Protein AF-A0AAW2TFU5-F1 (afdb_monomer_lite)

Secondary structure (DSSP, 8-state):
------PPPP-PPPPPPPP---SS-EEEEE-TTSSHHHIIIIIITTGGGSTTEEEEEEEGGGG-GGG-GGGT----SS-GGGSPPPBHHHHHHHHHHHHHHHHHHHHHTT---HHHHHHHHHHH--THHHHHHHHHHSS--------------HHHHHHHHHHHHHHH--GGGGTTT--TT--HHHHHHHHHHHHHHHHHHHHHHHHHHTTHHHHHHHHHHT---HHHHHHTTHHHHHHHHHHHHH-BTTTBEEEEEEESGGGGGGPBPS-TTS--HHHHHHHHHHHHHHHHHHH--S-EEEEEE--

Radius of gyration: 22.78 Å; chains: 1; bounding box: 80×62×63 Å

pLDDT: mean 83.88, std 17.52, range [32.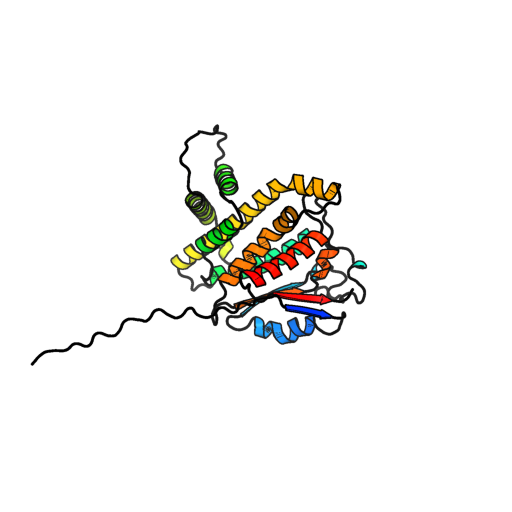22, 98.31]

Structure (mmCIF, N/CA/C/O backbone):
data_AF-A0AAW2TFU5-F1
#
_entry.id   AF-A0AAW2TFU5-F1
#
loop_
_atom_site.group_PDB
_atom_site.id
_atom_site.type_symbol
_atom_site.label_atom_id
_atom_site.label_alt_id
_atom_site.label_comp_id
_atom_site.label_asym_id
_atom_site.label_entity_id
_atom_site.label_seq_id
_atom_site.pdbx_PDB_ins_code
_atom_site.Cartn_x
_atom_site.Cartn_y
_atom_site.Cartn_z
_atom_site.occupancy
_atom_site.B_iso_or_equiv
_atom_site.auth_seq_id
_atom_site.auth_comp_id
_atom_site.auth_asym_id
_atom_site.auth_atom_id
_atom_site.pdbx_PDB_model_num
ATOM 1 N N . MET A 1 1 ? -53.988 -35.811 29.348 1.00 43.03 1 MET A N 1
ATOM 2 C CA . MET A 1 1 ? -53.333 -35.925 28.027 1.00 43.03 1 MET A CA 1
ATOM 3 C C . MET A 1 1 ? -52.515 -34.663 27.826 1.00 43.03 1 MET A C 1
ATOM 5 O O . MET A 1 1 ? -53.087 -33.583 27.824 1.00 43.03 1 MET A O 1
ATOM 9 N N . ALA A 1 2 ? -51.190 -34.795 27.858 1.00 35.22 2 ALA A N 1
ATOM 10 C CA . ALA A 1 2 ? -50.255 -33.683 27.987 1.00 35.22 2 ALA A CA 1
ATOM 11 C C . ALA A 1 2 ? -50.009 -32.969 26.648 1.00 35.22 2 ALA A C 1
ATOM 13 O O . ALA A 1 2 ? -49.816 -33.609 25.617 1.00 35.22 2 ALA A O 1
ATOM 14 N N . HIS A 1 3 ? -50.002 -31.638 26.709 1.00 34.72 3 HIS A N 1
ATOM 15 C CA . HIS A 1 3 ? -49.546 -30.733 25.660 1.00 34.72 3 HIS A CA 1
ATOM 16 C C . HIS A 1 3 ? -48.039 -30.897 25.415 1.00 34.72 3 HIS A C 1
ATOM 18 O O . HIS A 1 3 ? -47.253 -30.818 26.355 1.00 34.72 3 HIS A O 1
ATOM 24 N N . HIS A 1 4 ? -47.632 -31.009 24.148 1.00 35.53 4 HIS A N 1
ATOM 25 C CA . HIS A 1 4 ? -46.258 -30.737 23.729 1.00 35.53 4 HIS A CA 1
ATOM 26 C C . HIS A 1 4 ? -46.241 -29.673 22.631 1.00 35.53 4 HIS A C 1
ATOM 28 O O . HIS A 1 4 ? -46.542 -29.929 21.467 1.00 35.53 4 HIS A O 1
ATOM 34 N N . SER A 1 5 ? -45.878 -28.462 23.046 1.00 34.03 5 SER A N 1
ATOM 35 C CA . SER A 1 5 ? -45.386 -27.376 22.210 1.00 34.03 5 SER A CA 1
ATOM 36 C C . SER A 1 5 ? -43.992 -27.736 21.684 1.00 34.03 5 SER A C 1
ATOM 38 O O . SER A 1 5 ? -43.082 -28.034 22.456 1.00 34.03 5 SER A O 1
ATOM 40 N N . LYS A 1 6 ? -43.815 -27.717 20.360 1.00 38.56 6 LYS A N 1
ATOM 41 C CA . LYS A 1 6 ? -42.493 -27.766 19.725 1.00 38.56 6 LYS A CA 1
ATOM 42 C C . LYS A 1 6 ? -41.934 -26.347 19.647 1.00 38.56 6 LYS A C 1
ATOM 44 O O . LYS A 1 6 ? -42.474 -25.504 18.940 1.00 38.56 6 LYS A O 1
ATOM 49 N N . THR A 1 7 ? -40.859 -26.102 20.380 1.00 33.44 7 THR A N 1
ATOM 50 C CA . THR A 1 7 ? -39.949 -24.966 20.208 1.00 33.44 7 THR A CA 1
ATOM 51 C C . THR A 1 7 ? -39.231 -25.069 18.852 1.00 33.44 7 THR A C 1
ATOM 53 O O . THR A 1 7 ? -38.807 -26.170 18.489 1.00 33.44 7 THR A O 1
ATOM 56 N N . PRO A 1 8 ? -39.049 -23.973 18.091 1.00 36.31 8 PRO A N 1
ATOM 57 C CA . PRO A 1 8 ? -38.158 -23.982 16.939 1.00 36.31 8 PRO A CA 1
ATOM 58 C C . PRO A 1 8 ? -36.703 -23.994 17.418 1.00 36.31 8 PRO A C 1
ATOM 60 O O . PRO A 1 8 ? -36.319 -23.236 18.309 1.00 36.31 8 PRO A O 1
ATOM 63 N N . ALA A 1 9 ? -35.914 -24.890 16.828 1.00 36.06 9 ALA A N 1
ATOM 64 C CA . ALA A 1 9 ? -34.488 -25.030 17.068 1.00 36.06 9 ALA A CA 1
ATOM 65 C C . ALA A 1 9 ? -33.748 -23.727 16.729 1.00 36.06 9 ALA A C 1
ATOM 67 O O . ALA A 1 9 ? -34.018 -23.091 15.710 1.00 36.06 9 ALA A O 1
ATOM 68 N N . GLY A 1 10 ? -32.833 -23.345 17.619 1.00 32.31 10 GLY A N 1
ATOM 69 C CA . GLY A 1 10 ? -32.022 -22.144 17.507 1.00 32.31 10 GLY A CA 1
ATOM 70 C C . GLY A 1 10 ? -31.143 -22.136 16.260 1.00 32.31 10 GLY A C 1
ATOM 71 O O . GLY A 1 10 ? -30.652 -23.172 15.814 1.00 32.31 10 GLY A O 1
ATOM 72 N N . ASN A 1 11 ? -30.944 -20.929 15.734 1.00 35.91 11 ASN A N 1
ATOM 73 C CA . ASN A 1 11 ? -29.980 -20.630 14.688 1.00 35.91 11 ASN A CA 1
ATOM 74 C C . ASN A 1 11 ? -28.596 -21.151 15.085 1.00 35.91 11 ASN A C 1
ATOM 76 O O . ASN A 1 11 ? -27.975 -20.666 16.032 1.00 35.91 11 ASN A O 1
ATOM 80 N N . SER A 1 12 ? -28.120 -22.131 14.328 1.00 32.22 12 SER A N 1
ATOM 81 C CA . SER A 1 12 ? -26.728 -22.552 14.305 1.00 32.22 12 SER A CA 1
ATOM 82 C C . SER A 1 12 ? -25.832 -21.340 14.012 1.00 32.22 12 SER A C 1
ATOM 84 O O . SER A 1 12 ? -26.185 -20.533 13.146 1.00 32.22 12 SER A O 1
ATOM 86 N N . PRO A 1 13 ? -24.668 -21.195 14.666 1.00 38.47 13 PRO A N 1
ATOM 87 C CA . PRO A 1 13 ? -23.695 -20.185 14.271 1.00 38.47 13 PRO A CA 1
ATOM 88 C C . PRO A 1 13 ? -23.288 -20.427 12.811 1.00 38.47 13 PRO A C 1
ATOM 90 O O . PRO A 1 13 ? -22.898 -21.539 12.446 1.00 38.47 13 PRO A O 1
ATOM 93 N N . GLN A 1 14 ? -23.433 -19.398 11.970 1.00 40.59 14 GLN A N 1
ATOM 94 C CA . GLN A 1 14 ? -22.966 -19.415 10.584 1.00 40.59 14 GLN A CA 1
ATOM 95 C C . GLN A 1 14 ? -21.493 -19.844 10.563 1.00 40.59 14 GLN A C 1
ATOM 97 O O . GLN A 1 14 ? -20.661 -19.267 11.264 1.00 40.59 14 GLN A O 1
ATOM 102 N N . GLN A 1 15 ? -21.175 -20.874 9.772 1.00 36.78 15 GLN A N 1
ATOM 103 C CA . GLN A 1 15 ? -19.791 -21.201 9.432 1.00 36.78 15 GLN A CA 1
ATOM 104 C C . GLN A 1 15 ? -19.095 -19.937 8.903 1.00 36.78 15 GLN A C 1
ATOM 106 O O . GLN A 1 15 ? -19.725 -19.186 8.152 1.00 36.78 15 GLN A O 1
ATOM 111 N N . PRO A 1 16 ? -17.820 -19.689 9.255 1.00 45.25 16 PRO A N 1
ATOM 112 C CA . PRO A 1 16 ? -17.088 -18.559 8.702 1.00 45.25 16 PRO A CA 1
ATOM 113 C C . PRO A 1 16 ? -17.068 -18.692 7.177 1.00 45.25 16 PRO A C 1
ATOM 115 O O . PRO A 1 16 ? -16.552 -19.673 6.635 1.00 45.25 16 PRO A O 1
ATOM 118 N N . ARG A 1 17 ? -17.685 -17.726 6.489 1.00 53.53 17 ARG A N 1
ATOM 119 C CA . ARG A 1 17 ? -17.678 -17.641 5.027 1.00 53.53 17 ARG A CA 1
ATOM 120 C C . ARG A 1 17 ? -16.223 -17.573 4.568 1.00 53.53 17 ARG A C 1
ATOM 122 O O . ARG A 1 17 ? -15.427 -16.825 5.136 1.00 53.53 17 ARG A O 1
ATOM 129 N N . ALA A 1 18 ? -15.849 -18.400 3.593 1.00 61.62 18 ALA A N 1
ATOM 130 C CA . ALA A 1 18 ? -14.472 -18.432 3.117 1.00 61.62 18 ALA A CA 1
ATOM 131 C C . ALA A 1 18 ? -14.086 -17.065 2.518 1.00 61.62 18 ALA A C 1
ATOM 133 O O . ALA A 1 18 ? -14.905 -16.397 1.893 1.00 61.62 18 ALA A O 1
ATOM 134 N N . ALA A 1 19 ? -12.848 -16.633 2.751 1.00 63.25 19 ALA A N 1
ATOM 135 C CA . ALA A 1 19 ? -12.305 -15.386 2.220 1.00 63.25 19 ALA A CA 1
ATOM 136 C C . ALA A 1 19 ? -11.393 -15.707 1.023 1.00 63.25 19 ALA A C 1
ATOM 138 O O . ALA A 1 19 ? -10.553 -16.608 1.145 1.00 63.25 19 ALA A O 1
ATOM 139 N N . PRO A 1 20 ? -11.504 -14.997 -0.116 1.00 66.00 20 PRO A N 1
ATOM 140 C CA . PRO A 1 20 ? -10.643 -15.211 -1.275 1.00 66.00 20 PRO A CA 1
ATOM 141 C C . PRO A 1 20 ? -9.252 -14.628 -0.995 1.00 66.00 20 PRO A C 1
ATOM 143 O O . PRO A 1 20 ? -8.928 -13.506 -1.376 1.00 66.00 20 PRO A O 1
ATOM 146 N N . ARG A 1 21 ? -8.434 -15.391 -0.272 1.00 70.56 21 ARG A N 1
ATOM 147 C CA . ARG A 1 21 ? -7.075 -15.020 0.128 1.00 70.56 21 ARG A CA 1
ATOM 148 C C . ARG A 1 21 ? -6.073 -15.964 -0.513 1.00 70.56 21 ARG A C 1
ATOM 150 O O . ARG A 1 21 ? -6.293 -17.176 -0.534 1.00 70.56 21 ARG A O 1
ATOM 157 N N . VAL A 1 22 ? -4.969 -15.417 -1.014 1.00 72.38 22 VAL A N 1
ATOM 158 C CA . VAL A 1 22 ? -3.918 -16.204 -1.668 1.00 72.38 22 VAL A CA 1
ATOM 159 C C . VAL A 1 22 ? -2.672 -16.278 -0.786 1.00 72.38 22 VAL A C 1
ATOM 161 O O . VAL A 1 22 ? -2.339 -15.311 -0.103 1.00 72.38 22 VAL A O 1
ATOM 164 N N . PRO A 1 23 ? -1.964 -17.420 -0.778 1.00 72.50 23 PRO A N 1
ATOM 165 C CA . PRO A 1 23 ? -0.757 -17.575 0.028 1.00 72.50 23 PRO A CA 1
ATOM 166 C C . PRO A 1 23 ? 0.450 -16.826 -0.551 1.00 72.50 23 PRO A C 1
ATOM 168 O O . PRO A 1 23 ? 1.414 -16.590 0.168 1.00 72.50 23 PRO A O 1
ATOM 171 N N . GLN A 1 24 ? 0.447 -16.485 -1.844 1.00 76.94 24 GLN A N 1
ATOM 172 C CA . GLN A 1 24 ? 1.552 -15.784 -2.499 1.00 76.94 24 GLN A CA 1
ATOM 173 C C . GLN A 1 24 ? 1.038 -14.873 -3.622 1.00 76.94 24 GLN A C 1
ATOM 175 O O . GLN A 1 24 ? 0.031 -15.209 -4.255 1.00 76.94 24 GLN A O 1
ATOM 180 N N . PRO A 1 25 ? 1.719 -13.740 -3.885 1.00 88.56 25 PRO A N 1
ATOM 181 C CA . PRO A 1 25 ? 1.423 -12.907 -5.044 1.00 88.56 25 PRO A CA 1
ATOM 182 C C . PRO A 1 25 ? 1.715 -13.658 -6.349 1.00 88.56 25 PRO A C 1
ATOM 184 O O . PRO A 1 25 ? 2.629 -14.480 -6.421 1.00 88.56 25 PRO A O 1
ATOM 187 N N . LEU A 1 26 ? 0.958 -13.343 -7.398 1.00 92.19 26 LEU A N 1
ATOM 188 C CA . LEU A 1 26 ? 1.194 -13.855 -8.745 1.00 92.19 26 LEU A CA 1
ATOM 189 C C . LEU A 1 26 ? 2.129 -12.900 -9.492 1.00 92.19 26 LEU A C 1
ATOM 191 O O . LEU A 1 26 ? 1.852 -11.707 -9.587 1.00 92.19 26 LEU A O 1
ATOM 195 N N . ILE A 1 27 ? 3.213 -13.425 -10.058 1.00 92.25 27 ILE A N 1
ATOM 196 C CA . ILE A 1 27 ? 4.138 -12.649 -10.888 1.00 92.25 27 ILE A CA 1
ATOM 197 C C . ILE A 1 27 ? 3.929 -13.050 -12.346 1.00 92.25 27 ILE A C 1
ATOM 199 O O . ILE A 1 27 ? 4.128 -14.209 -12.709 1.00 92.25 27 ILE A O 1
ATOM 203 N N . LEU A 1 28 ? 3.536 -12.089 -13.181 1.00 92.69 28 LEU A N 1
ATOM 204 C CA . LEU A 1 28 ? 3.417 -12.266 -14.623 1.00 92.69 28 LEU A CA 1
ATOM 205 C C . LEU A 1 28 ? 4.623 -11.616 -15.303 1.00 92.69 28 LEU A C 1
ATOM 207 O O . LEU A 1 28 ? 4.659 -10.402 -15.511 1.00 92.69 28 LEU A O 1
ATOM 211 N N . HIS A 1 29 ? 5.611 -12.444 -15.631 1.00 91.88 29 HIS A N 1
ATOM 212 C CA . HIS A 1 29 ? 6.889 -12.023 -16.194 1.00 91.88 29 HIS A CA 1
ATOM 213 C C . HIS A 1 29 ? 7.085 -12.530 -17.627 1.00 91.88 29 HIS A C 1
ATOM 215 O O . HIS A 1 29 ? 6.566 -13.579 -18.006 1.00 91.88 29 HIS A O 1
ATOM 221 N N . GLY A 1 30 ? 7.829 -11.769 -18.425 1.00 88.88 30 GLY A N 1
ATOM 222 C CA . GLY A 1 30 ? 8.251 -12.139 -19.774 1.00 88.88 30 GLY A CA 1
ATOM 223 C C . GLY A 1 30 ? 8.593 -10.913 -20.622 1.00 88.88 30 GLY A C 1
ATOM 224 O O . GLY A 1 30 ? 8.474 -9.782 -20.132 1.00 88.88 30 GLY A O 1
ATOM 225 N N . PRO A 1 31 ? 8.925 -11.085 -21.910 1.00 87.25 31 PRO A N 1
ATOM 226 C CA . PRO A 1 31 ? 9.367 -9.980 -22.753 1.00 87.25 31 PRO A CA 1
ATOM 227 C C . PRO A 1 31 ? 8.315 -8.877 -22.925 1.00 87.25 31 PRO A C 1
ATOM 229 O O . PRO A 1 31 ? 7.108 -9.071 -22.722 1.00 87.25 31 PRO A O 1
ATOM 232 N N . ARG A 1 32 ? 8.762 -7.682 -23.309 1.00 83.69 32 ARG A N 1
ATOM 233 C CA . ARG A 1 32 ? 7.869 -6.569 -23.671 1.00 83.69 32 ARG A CA 1
ATOM 234 C C . ARG A 1 32 ? 7.062 -6.928 -24.923 1.00 83.69 32 ARG A C 1
ATOM 236 O O . ARG A 1 32 ? 7.535 -7.658 -25.787 1.00 83.69 32 ARG A O 1
ATOM 243 N N . GLY A 1 33 ? 5.822 -6.449 -25.007 1.00 82.50 33 GLY A N 1
ATOM 244 C CA . GLY A 1 33 ? 4.959 -6.669 -26.177 1.00 82.50 33 GLY A CA 1
ATOM 245 C C . GLY A 1 33 ? 4.272 -8.040 -26.271 1.00 82.50 33 GLY A C 1
ATOM 246 O O . GLY A 1 33 ? 3.426 -8.216 -27.137 1.00 82.50 33 GLY A O 1
ATOM 247 N N . VAL A 1 34 ? 4.523 -8.989 -25.359 1.00 89.06 34 VAL A N 1
ATOM 248 C CA . VAL A 1 34 ? 3.878 -10.329 -25.388 1.00 89.06 34 VAL A CA 1
ATOM 249 C C . VAL A 1 34 ? 2.416 -10.344 -24.905 1.00 89.06 34 VAL A C 1
ATOM 251 O O . VAL A 1 34 ? 1.844 -11.401 -24.664 1.00 89.06 34 VAL A O 1
ATOM 254 N N . GLY A 1 35 ? 1.802 -9.171 -24.725 1.00 88.44 35 GLY A N 1
ATOM 255 C CA . GLY A 1 35 ? 0.383 -9.046 -24.381 1.00 88.44 35 GLY A CA 1
ATOM 256 C C . GLY A 1 35 ? 0.029 -9.252 -22.903 1.00 88.44 35 GLY A C 1
ATOM 257 O O . GLY A 1 35 ? -1.145 -9.433 -22.601 1.00 88.44 35 GLY A O 1
ATOM 258 N N . LYS A 1 36 ? 0.991 -9.197 -21.965 1.00 92.38 36 LYS A N 1
ATOM 259 C CA . LYS A 1 36 ? 0.726 -9.332 -20.512 1.00 92.38 36 LYS A CA 1
ATOM 260 C C . LYS A 1 36 ? -0.305 -8.313 -20.012 1.00 92.38 36 LYS A C 1
ATOM 262 O O . LYS A 1 36 ? -1.313 -8.685 -19.422 1.00 92.38 36 LYS A O 1
ATOM 267 N N . THR A 1 37 ? -0.076 -7.030 -20.291 1.00 90.56 37 THR A N 1
ATOM 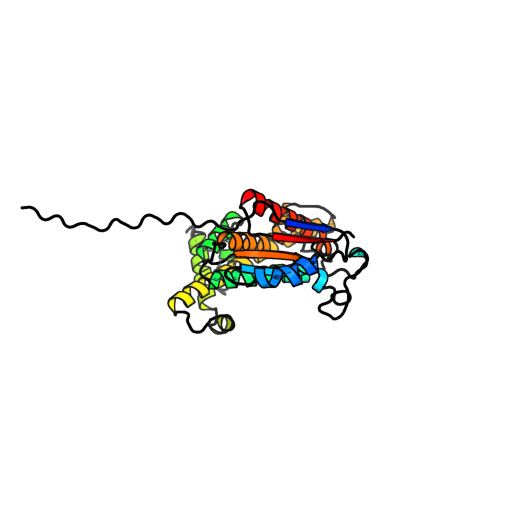268 C CA . THR A 1 37 ? -0.984 -5.940 -19.907 1.00 90.56 37 THR A CA 1
ATOM 269 C C . THR A 1 37 ? -2.316 -6.044 -20.649 1.00 90.56 37 THR A C 1
ATOM 271 O O . THR A 1 37 ? -3.362 -5.890 -20.033 1.00 90.56 37 THR A O 1
ATOM 274 N N . THR A 1 38 ? -2.298 -6.412 -21.936 1.00 90.81 38 THR A N 1
ATOM 275 C CA . THR A 1 38 ? -3.510 -6.658 -22.736 1.00 90.81 38 THR A CA 1
ATOM 276 C C . THR A 1 38 ? -4.368 -7.781 -22.155 1.00 90.81 38 THR A C 1
ATOM 278 O O . THR A 1 38 ? -5.584 -7.651 -22.096 1.00 90.81 38 THR A O 1
ATOM 281 N N . LEU A 1 39 ? -3.761 -8.876 -21.687 1.00 92.81 39 LEU A N 1
ATOM 282 C CA . LEU A 1 39 ? -4.483 -9.954 -21.014 1.00 92.81 39 LEU A CA 1
ATOM 283 C C . LEU A 1 39 ? -5.220 -9.426 -19.780 1.00 92.81 39 LEU A C 1
ATOM 285 O O . LEU A 1 39 ? -6.391 -9.743 -19.588 1.00 92.81 39 LEU A O 1
ATOM 289 N N . ILE A 1 40 ? -4.560 -8.611 -18.957 1.00 93.06 40 ILE A N 1
ATOM 290 C CA . ILE A 1 40 ? -5.209 -8.063 -17.768 1.00 93.06 40 ILE A CA 1
ATOM 291 C C . ILE A 1 40 ? -6.303 -7.067 -18.156 1.00 93.06 40 ILE A C 1
ATOM 293 O O . ILE A 1 40 ? -7.453 -7.283 -17.785 1.00 93.06 40 ILE A O 1
ATOM 297 N N . LEU A 1 41 ? -5.974 -6.023 -18.918 1.00 91.56 41 LEU A N 1
ATOM 298 C CA . LEU A 1 41 ? -6.884 -4.913 -19.207 1.00 91.56 41 LEU A CA 1
ATOM 299 C C . LEU A 1 41 ? -8.054 -5.313 -20.115 1.00 91.56 41 LEU A C 1
ATOM 301 O O . LEU A 1 41 ? -9.199 -5.033 -19.785 1.00 91.56 41 LEU A O 1
ATOM 305 N N . GLU A 1 42 ? -7.792 -6.025 -21.210 1.00 91.62 42 GLU A N 1
ATOM 306 C CA . GLU A 1 42 ? -8.808 -6.288 -22.243 1.00 91.62 42 GLU A CA 1
ATOM 307 C C . GLU A 1 42 ? -9.564 -7.605 -22.034 1.00 91.62 42 GLU A C 1
ATOM 309 O O . GLU A 1 42 ? -10.615 -7.822 -22.633 1.00 91.62 42 GLU A O 1
ATOM 314 N N . ARG A 1 43 ? -9.030 -8.543 -21.235 1.00 92.81 43 ARG A N 1
ATOM 315 C CA . ARG A 1 43 ? -9.662 -9.869 -21.051 1.00 92.81 43 ARG A CA 1
ATOM 316 C C . ARG A 1 43 ? -10.173 -10.128 -19.644 1.00 92.81 43 ARG A C 1
ATOM 318 O O . ARG A 1 43 ? -11.134 -10.884 -19.495 1.00 92.81 43 ARG A O 1
ATOM 325 N N . LEU A 1 44 ? -9.528 -9.568 -18.622 1.00 93.00 44 LEU A N 1
ATOM 326 C CA . LEU A 1 44 ? -9.821 -9.900 -17.226 1.00 93.00 44 LEU A CA 1
ATOM 327 C C . LEU A 1 44 ? -10.439 -8.732 -16.458 1.00 93.00 44 LEU A C 1
ATOM 329 O O . LEU A 1 44 ? -11.303 -8.967 -15.616 1.00 93.00 44 LEU A O 1
ATOM 333 N N . PHE A 1 45 ? -10.045 -7.495 -16.760 1.00 92.38 45 PHE A N 1
ATOM 334 C CA . PHE A 1 45 ? -10.356 -6.325 -15.943 1.00 92.38 45 PHE A CA 1
ATOM 335 C C . PHE A 1 45 ? -11.856 -6.069 -15.783 1.00 92.38 45 PHE A C 1
ATOM 337 O O . PHE A 1 45 ? -12.308 -5.853 -14.662 1.00 92.38 45 PHE A O 1
ATOM 344 N N . GLU A 1 46 ? -12.642 -6.158 -16.859 1.00 92.19 46 GLU A N 1
ATOM 345 C CA . GLU A 1 46 ? -14.101 -5.982 -16.799 1.00 92.19 46 GLU A CA 1
ATOM 346 C C . GLU A 1 46 ? -14.746 -6.996 -15.840 1.00 92.19 46 GLU A C 1
ATOM 348 O O . GLU A 1 46 ? -15.443 -6.634 -14.890 1.00 92.19 46 GLU A O 1
ATOM 353 N N . ARG A 1 47 ? -14.427 -8.285 -16.012 1.00 90.25 47 ARG A N 1
ATOM 354 C CA . ARG A 1 47 ? -14.936 -9.363 -15.148 1.00 90.25 47 ARG A CA 1
ATOM 355 C C . ARG A 1 47 ? -14.465 -9.208 -13.707 1.00 90.25 47 ARG A C 1
ATOM 357 O O . ARG A 1 47 ? -15.224 -9.449 -12.776 1.00 90.25 47 ARG A O 1
ATOM 364 N N . TRP A 1 48 ? -13.225 -8.774 -13.511 1.00 92.19 48 TRP A N 1
ATOM 365 C CA . TRP A 1 48 ? -12.646 -8.528 -12.194 1.00 92.19 48 TRP A CA 1
ATOM 366 C C . TRP A 1 48 ? -13.154 -7.254 -11.507 1.00 92.19 48 TRP A C 1
ATOM 368 O O . TRP A 1 48 ? -12.774 -7.012 -10.356 1.00 92.19 48 TRP A O 1
ATOM 378 N N . ASN A 1 49 ? -14.007 -6.477 -12.171 1.00 90.81 49 ASN A N 1
ATOM 379 C CA . ASN A 1 49 ? -14.737 -5.341 -11.610 1.00 90.81 49 ASN A CA 1
ATOM 380 C C . ASN A 1 49 ? -16.264 -5.523 -11.693 1.00 90.81 49 ASN A C 1
ATOM 382 O O . ASN A 1 49 ? -17.011 -4.567 -11.497 1.00 90.81 49 ASN A O 1
ATOM 386 N N . THR A 1 50 ? -16.732 -6.743 -11.972 1.00 89.06 50 THR A N 1
ATOM 387 C CA . THR A 1 50 ? -18.157 -7.091 -11.996 1.00 89.06 50 THR A CA 1
ATOM 388 C C . THR A 1 50 ? -18.541 -7.850 -10.723 1.00 89.06 50 THR A C 1
ATOM 390 O O . THR A 1 50 ? -17.788 -8.697 -10.242 1.00 89.06 50 THR A O 1
ATOM 393 N N . GLY A 1 51 ? -19.733 -7.590 -10.180 1.00 84.94 51 GLY A N 1
ATOM 394 C CA . GLY A 1 51 ? -20.228 -8.266 -8.976 1.00 84.94 51 GLY A CA 1
ATOM 395 C C . GLY A 1 51 ? -19.455 -7.864 -7.707 1.00 84.94 51 GLY A C 1
ATOM 396 O O . GLY A 1 51 ? -19.103 -6.693 -7.569 1.00 84.94 51 GLY A O 1
ATOM 397 N N . PRO A 1 52 ? -19.165 -8.793 -6.775 1.00 88.12 52 PRO A N 1
ATOM 398 C CA . PRO A 1 52 ? -18.479 -8.484 -5.511 1.00 88.12 52 PRO A CA 1
ATOM 399 C C . PRO A 1 52 ? -16.993 -8.143 -5.706 1.00 88.12 52 PRO A C 1
ATOM 401 O O . PRO A 1 52 ? -16.272 -7.858 -4.751 1.00 88.12 52 PRO A O 1
ATOM 404 N N . HIS A 1 53 ? -16.492 -8.230 -6.937 1.00 90.31 53 HIS A N 1
ATOM 405 C CA . HIS A 1 53 ? -15.095 -8.037 -7.261 1.00 90.31 53 HIS A CA 1
ATOM 406 C C . HIS A 1 53 ? -14.747 -6.557 -7.423 1.00 90.31 53 HIS A C 1
ATOM 408 O O . HIS A 1 53 ? -15.418 -5.809 -8.129 1.00 90.31 53 HIS A O 1
ATOM 414 N N . ILE A 1 54 ? -13.621 -6.163 -6.834 1.00 92.38 54 ILE A N 1
ATOM 415 C CA . ILE A 1 54 ? -12.986 -4.866 -7.073 1.00 92.38 54 ILE A CA 1
ATOM 416 C C . ILE A 1 54 ? -11.522 -5.089 -7.438 1.00 92.38 54 ILE A C 1
ATOM 418 O O . ILE A 1 54 ? -10.867 -5.976 -6.877 1.00 92.38 54 ILE A O 1
ATOM 422 N N . THR A 1 55 ? -11.012 -4.317 -8.393 1.00 95.25 55 THR A N 1
ATOM 423 C CA . THR A 1 55 ? -9.607 -4.363 -8.804 1.00 95.25 55 THR A CA 1
ATOM 424 C C . THR A 1 55 ? -8.981 -2.989 -8.698 1.00 95.25 55 THR A C 1
ATOM 426 O O . THR A 1 55 ? -9.390 -2.066 -9.395 1.00 95.25 55 THR A O 1
ATOM 429 N N . GLY A 1 56 ? -7.958 -2.870 -7.857 1.00 96.69 56 GLY A N 1
ATOM 430 C CA . GLY A 1 56 ? -7.009 -1.770 -7.955 1.00 96.69 56 GLY A CA 1
ATOM 431 C C . GLY A 1 56 ? -6.047 -2.048 -9.098 1.00 96.69 56 GLY A C 1
ATOM 432 O O . GLY A 1 56 ? -5.494 -3.145 -9.174 1.00 96.69 56 GLY A O 1
ATOM 433 N N . TYR A 1 57 ? -5.858 -1.079 -9.984 1.00 96.69 57 TYR A N 1
ATOM 434 C CA . TYR A 1 57 ? -4.880 -1.158 -11.062 1.00 96.69 57 TYR A CA 1
ATOM 435 C C . TYR A 1 57 ? -3.963 0.054 -10.979 1.00 96.69 57 TYR A C 1
ATOM 437 O O . TYR A 1 57 ? -4.425 1.191 -11.046 1.00 96.69 57 TYR A O 1
ATOM 445 N N . VAL A 1 58 ? -2.670 -0.207 -10.822 1.00 97.31 58 VAL A N 1
ATOM 446 C CA . VAL A 1 58 ? -1.617 0.806 -10.790 1.00 97.31 58 VAL A CA 1
ATOM 447 C C . VAL A 1 58 ? -0.658 0.503 -11.924 1.00 97.31 58 VAL A C 1
ATOM 449 O O . VAL A 1 58 ? -0.166 -0.618 -12.016 1.00 97.31 58 VAL A O 1
ATOM 452 N N . ASP A 1 59 ? -0.372 1.490 -12.765 1.00 95.50 59 ASP A N 1
ATOM 453 C CA . ASP A 1 59 ? 0.667 1.394 -13.785 1.00 95.50 59 ASP A CA 1
ATOM 454 C C . ASP A 1 59 ? 1.749 2.433 -13.511 1.00 95.50 59 ASP A C 1
ATOM 456 O O . ASP A 1 59 ? 1.557 3.621 -13.759 1.00 95.50 59 ASP A O 1
ATOM 460 N N . PHE A 1 60 ? 2.899 1.992 -12.999 1.00 94.88 60 PHE A N 1
ATOM 461 C CA . PHE A 1 60 ? 3.987 2.916 -12.674 1.00 94.88 60 PHE A CA 1
ATOM 462 C C . PHE A 1 60 ? 4.636 3.546 -13.905 1.00 94.88 60 PHE A C 1
ATOM 464 O O . PHE A 1 60 ? 5.292 4.577 -13.787 1.00 94.88 60 PHE A O 1
ATOM 471 N N . ALA A 1 61 ? 4.437 2.985 -15.098 1.00 92.38 61 ALA A N 1
ATOM 472 C CA . ALA A 1 61 ? 4.886 3.641 -16.317 1.00 92.38 61 ALA A CA 1
ATOM 473 C C . ALA A 1 61 ? 3.992 4.833 -16.699 1.00 92.38 61 ALA A C 1
ATOM 475 O O . ALA A 1 61 ? 4.418 5.660 -17.500 1.00 92.38 61 ALA A O 1
ATOM 476 N N . GLU A 1 62 ? 2.786 4.970 -16.125 1.00 92.19 62 GLU A N 1
ATOM 477 C CA . GLU A 1 62 ? 1.870 6.083 -16.424 1.00 92.19 62 GLU A CA 1
ATOM 478 C C . GLU A 1 62 ? 2.491 7.452 -16.119 1.00 92.19 62 GLU A C 1
ATOM 480 O O . GLU A 1 62 ? 2.185 8.432 -16.799 1.00 92.19 62 GLU A O 1
ATOM 485 N N . SER A 1 63 ? 3.398 7.525 -15.138 1.00 89.31 63 SER A N 1
ATOM 486 C CA . SER A 1 63 ? 4.102 8.767 -14.795 1.00 89.31 63 SER A CA 1
ATOM 487 C C . SER A 1 63 ? 5.156 9.195 -15.822 1.00 89.31 63 SER A C 1
ATOM 489 O O . SER A 1 63 ? 5.718 10.277 -15.692 1.00 89.31 63 SER A O 1
ATOM 491 N N . ILE A 1 64 ? 5.485 8.340 -16.794 1.00 90.75 64 ILE A N 1
ATOM 492 C CA . ILE A 1 64 ? 6.454 8.636 -17.851 1.00 90.75 64 ILE A CA 1
ATOM 493 C C . ILE A 1 64 ? 5.663 9.027 -19.105 1.00 90.75 64 ILE A C 1
ATOM 495 O O . ILE A 1 64 ? 5.407 8.195 -19.976 1.00 90.75 64 ILE A O 1
ATOM 499 N N . GLU A 1 65 ? 5.236 10.290 -19.170 1.00 88.81 65 GLU A N 1
ATOM 500 C CA . GLU A 1 65 ? 4.229 10.755 -20.138 1.00 88.81 65 GLU A CA 1
ATOM 501 C C . GLU A 1 65 ? 4.588 10.447 -21.600 1.00 88.81 65 GLU A C 1
ATOM 503 O O . GLU A 1 65 ? 3.756 9.941 -22.355 1.00 88.81 65 GLU A O 1
ATOM 508 N N . ASP A 1 66 ? 5.859 10.630 -21.957 1.00 88.06 66 ASP A N 1
ATOM 509 C CA . ASP A 1 66 ? 6.391 10.400 -23.305 1.00 88.06 66 ASP A CA 1
ATOM 510 C C . ASP A 1 66 ? 6.358 8.927 -23.760 1.00 88.06 66 ASP A C 1
ATOM 512 O O . ASP A 1 66 ? 6.601 8.635 -24.929 1.00 88.06 66 ASP A O 1
ATOM 516 N N . TYR A 1 67 ? 6.069 7.985 -22.857 1.00 86.25 67 TYR A N 1
ATOM 517 C CA . TYR A 1 67 ? 6.196 6.546 -23.102 1.00 86.25 67 TYR A CA 1
ATOM 518 C C . TYR A 1 67 ? 4.981 5.735 -22.637 1.00 86.25 67 TYR A C 1
ATOM 520 O O . TYR A 1 67 ? 5.100 4.537 -22.369 1.00 86.25 67 TYR A O 1
ATOM 528 N N . HIS A 1 68 ? 3.803 6.355 -22.527 1.00 89.81 68 HIS A N 1
ATOM 529 C CA . HIS A 1 68 ? 2.605 5.665 -22.051 1.00 89.81 68 HIS A CA 1
ATOM 530 C C . HIS A 1 68 ? 1.397 5.798 -23.005 1.00 89.81 68 HIS A C 1
ATOM 532 O O . HIS A 1 68 ? 1.040 6.913 -23.394 1.00 89.81 68 HIS A O 1
ATOM 538 N N . PRO A 1 69 ? 0.679 4.696 -23.316 1.00 88.12 69 PRO A N 1
ATOM 539 C CA . PRO A 1 69 ? -0.518 4.710 -24.171 1.00 88.12 69 PRO A CA 1
ATOM 540 C C . PRO A 1 69 ? -1.632 5.657 -23.746 1.00 88.12 69 PRO A C 1
ATOM 542 O O . PRO A 1 69 ? -2.310 6.228 -24.596 1.00 88.12 69 PRO A O 1
ATOM 545 N N . LYS A 1 70 ? -1.797 5.882 -22.440 1.00 88.69 70 LYS A N 1
ATOM 546 C CA . LYS A 1 70 ? -2.788 6.837 -21.910 1.00 88.69 70 LYS A CA 1
ATOM 547 C C . LYS A 1 70 ? -2.574 8.269 -22.415 1.00 88.69 70 LYS A C 1
ATOM 549 O O . LYS A 1 70 ? -3.541 9.013 -22.522 1.00 88.69 70 LYS A O 1
ATOM 554 N N . HIS A 1 71 ? -1.337 8.626 -22.757 1.00 90.00 71 HIS A N 1
ATOM 555 C CA . HIS A 1 71 ? -0.960 9.953 -23.254 1.00 90.00 71 HIS A CA 1
ATOM 556 C C . HIS A 1 71 ? -0.766 9.972 -24.778 1.00 90.00 71 HIS A C 1
ATOM 558 O O . HIS A 1 71 ? -0.155 10.884 -25.325 1.00 90.00 71 HIS A O 1
ATOM 564 N N . GLY A 1 72 ? -1.271 8.950 -25.481 1.00 87.88 72 GLY A N 1
ATOM 565 C CA . GLY A 1 72 ? -1.152 8.821 -26.936 1.00 87.88 72 GLY A CA 1
ATOM 566 C C . GLY A 1 72 ? 0.204 8.299 -27.421 1.00 87.88 72 GLY A C 1
ATOM 567 O O . GLY A 1 72 ? 0.455 8.312 -28.624 1.00 87.88 72 GLY A O 1
ATOM 568 N N . GLN A 1 73 ? 1.065 7.836 -26.510 1.00 87.94 73 GLN A N 1
ATOM 569 C CA . GLN A 1 73 ? 2.397 7.313 -26.824 1.00 87.94 73 GLN A CA 1
ATOM 570 C C . GLN A 1 73 ? 2.432 5.780 -26.801 1.00 87.94 73 GLN A C 1
ATOM 572 O O . GLN A 1 73 ? 1.424 5.114 -26.604 1.00 87.94 73 GLN A O 1
ATOM 577 N N . SER A 1 74 ? 3.594 5.177 -27.034 1.00 84.06 74 SER A N 1
ATOM 578 C CA . SER A 1 74 ? 3.786 3.728 -26.888 1.00 84.06 74 SER A CA 1
ATOM 579 C C . SER A 1 74 ? 4.762 3.435 -25.762 1.00 84.06 74 SER A C 1
ATOM 581 O O . SER A 1 74 ? 5.687 4.209 -25.523 1.00 84.06 74 SER A O 1
ATOM 583 N N . TYR A 1 75 ? 4.586 2.286 -25.106 1.00 84.25 75 TYR A N 1
ATOM 584 C CA . TYR A 1 75 ? 5.583 1.795 -24.162 1.00 84.25 75 TYR A CA 1
ATOM 585 C C . TYR A 1 75 ? 6.947 1.629 -24.846 1.00 84.25 75 TYR A C 1
ATOM 587 O O . TYR A 1 75 ? 7.007 1.246 -26.021 1.00 84.25 75 TYR A O 1
ATOM 595 N N . PRO A 1 76 ? 8.052 1.874 -24.125 1.00 79.44 76 PRO A N 1
ATOM 596 C CA . PRO A 1 76 ? 9.378 1.741 -24.691 1.00 79.44 76 PRO A CA 1
ATOM 597 C C . PRO A 1 76 ? 9.661 0.260 -24.950 1.00 79.44 76 PRO A C 1
ATOM 599 O O . PRO A 1 76 ? 9.465 -0.595 -24.082 1.00 79.44 76 PRO A O 1
ATOM 602 N N . TRP A 1 77 ? 10.143 -0.049 -26.153 1.00 75.69 77 TRP A N 1
ATOM 603 C CA . TRP A 1 77 ? 10.569 -1.404 -26.519 1.00 75.69 77 TRP A CA 1
ATOM 604 C C . TRP A 1 77 ? 11.896 -1.798 -25.846 1.00 75.69 77 TRP A C 1
ATOM 606 O O . TRP A 1 77 ? 12.164 -2.984 -25.671 1.00 75.69 77 TRP A O 1
ATOM 616 N N . THR A 1 78 ? 12.707 -0.809 -25.457 1.00 75.12 78 THR A N 1
ATOM 617 C CA . THR A 1 78 ? 13.984 -0.935 -24.728 1.00 75.12 78 THR A CA 1
ATOM 618 C C . THR A 1 78 ? 13.789 -0.828 -23.214 1.00 75.12 78 THR A C 1
ATOM 620 O O . THR A 1 78 ? 12.712 -0.460 -22.771 1.00 75.12 78 THR A O 1
ATOM 623 N N . SER A 1 79 ? 14.818 -1.120 -22.408 1.00 79.56 79 SER A N 1
ATOM 624 C CA . SER A 1 79 ? 14.766 -1.071 -20.930 1.00 79.56 79 SER A CA 1
ATOM 625 C C . SER A 1 79 ? 14.207 0.250 -20.366 1.00 79.56 79 SER A C 1
ATOM 627 O O . SER A 1 79 ? 14.429 1.327 -20.919 1.00 79.56 79 SER A O 1
ATOM 629 N N . TRP A 1 80 ? 13.562 0.196 -19.195 1.00 84.31 80 TRP A N 1
ATOM 630 C CA . TRP A 1 80 ? 13.108 1.396 -18.473 1.00 84.31 80 TRP A CA 1
ATOM 631 C C . TRP A 1 80 ? 14.260 2.307 -18.042 1.00 84.31 80 TRP A C 1
ATOM 633 O O . TRP A 1 80 ? 14.041 3.472 -17.735 1.00 84.31 80 TRP A O 1
ATOM 643 N N . THR A 1 81 ? 15.489 1.789 -18.039 1.00 80.88 81 THR A N 1
ATOM 644 C CA . THR A 1 81 ? 16.710 2.557 -17.756 1.00 80.88 81 THR A CA 1
ATOM 645 C C . THR A 1 81 ? 17.018 3.619 -18.814 1.00 80.88 81 THR A C 1
ATOM 647 O O . THR A 1 81 ? 17.738 4.568 -18.519 1.00 80.88 81 THR A O 1
ATOM 650 N N . THR A 1 82 ? 16.477 3.490 -20.034 1.00 83.19 82 THR A N 1
ATOM 651 C CA . THR A 1 82 ? 16.645 4.495 -21.101 1.00 83.19 82 THR A CA 1
ATOM 652 C C . THR A 1 82 ? 15.596 5.606 -21.060 1.00 83.19 82 THR A C 1
ATOM 654 O O . THR A 1 82 ? 15.710 6.581 -21.798 1.00 83.19 82 THR A O 1
ATOM 657 N N . CYS A 1 83 ? 14.572 5.463 -20.220 1.00 84.88 83 CYS A N 1
ATOM 658 C CA . CYS A 1 83 ? 13.519 6.458 -20.063 1.00 84.88 83 CYS A CA 1
ATOM 659 C C . CYS A 1 83 ? 13.914 7.501 -19.010 1.00 84.88 83 CYS A C 1
ATOM 661 O O . CYS A 1 83 ? 14.669 7.181 -18.088 1.00 84.88 83 CYS A O 1
ATOM 663 N N . PRO A 1 84 ? 13.379 8.732 -19.096 1.00 88.12 84 PRO A N 1
ATOM 664 C CA . PRO A 1 84 ? 13.494 9.694 -18.010 1.00 88.12 84 PRO A CA 1
ATOM 665 C C . PRO A 1 84 ? 13.005 9.062 -16.698 1.00 88.12 84 PRO A C 1
ATOM 667 O O . PRO A 1 84 ? 11.897 8.516 -16.669 1.00 88.12 84 PRO A O 1
ATOM 670 N N . PRO A 1 85 ? 13.813 9.089 -15.624 1.00 90.19 85 PRO A N 1
ATOM 671 C CA . PRO A 1 85 ? 13.438 8.432 -14.387 1.00 90.19 85 PRO A CA 1
ATOM 672 C C . PRO A 1 85 ? 12.255 9.170 -13.745 1.00 90.19 85 PRO A C 1
ATOM 674 O O . PRO A 1 85 ? 12.332 10.385 -13.536 1.00 90.19 85 PRO A O 1
ATOM 677 N N . PRO A 1 86 ? 11.160 8.471 -13.405 1.00 93.56 86 PRO A N 1
ATOM 678 C CA . PRO A 1 86 ? 10.032 9.094 -12.731 1.00 93.56 86 PRO A CA 1
ATOM 679 C C . PRO A 1 86 ? 10.380 9.444 -11.283 1.00 93.56 86 PRO A C 1
ATOM 681 O O . PRO A 1 86 ? 11.283 8.868 -10.668 1.00 93.56 86 PRO A O 1
ATOM 684 N N . LYS A 1 87 ? 9.620 10.373 -10.702 1.00 95.31 87 LYS A N 1
ATOM 685 C CA . LYS A 1 87 ? 9.769 10.740 -9.291 1.00 95.31 87 LYS A CA 1
ATOM 686 C C . LYS A 1 87 ? 9.188 9.651 -8.396 1.00 95.31 87 LYS A C 1
ATOM 688 O O . LYS A 1 87 ? 8.033 9.259 -8.562 1.00 95.31 87 LYS A O 1
ATOM 693 N N . LEU A 1 88 ? 9.947 9.224 -7.386 1.00 95.62 88 LEU A N 1
ATOM 694 C CA . LEU A 1 88 ? 9.493 8.217 -6.424 1.00 95.62 88 LEU A CA 1
ATOM 695 C C . LEU A 1 88 ? 8.214 8.652 -5.699 1.00 95.62 88 LEU A C 1
ATOM 697 O O . LEU A 1 88 ? 7.324 7.834 -5.500 1.00 95.62 88 LEU A O 1
ATOM 701 N N . VAL A 1 89 ? 8.097 9.935 -5.343 1.00 94.81 89 VAL A N 1
ATOM 702 C CA . VAL A 1 89 ? 6.899 10.485 -4.683 1.00 94.81 89 VAL A CA 1
ATOM 703 C C . VAL A 1 89 ? 5.651 10.270 -5.542 1.00 94.81 89 VAL A C 1
ATOM 705 O O . VAL A 1 89 ? 4.649 9.785 -5.036 1.00 94.81 89 VAL A O 1
ATOM 708 N N . THR A 1 90 ? 5.736 10.517 -6.852 1.00 95.56 90 THR A N 1
ATOM 709 C CA . THR A 1 90 ? 4.617 10.306 -7.781 1.00 95.56 90 THR A CA 1
ATOM 710 C C . THR A 1 90 ? 4.192 8.840 -7.835 1.00 95.56 90 THR A C 1
ATOM 712 O O . THR A 1 90 ? 3.001 8.547 -7.764 1.00 95.56 90 THR A O 1
ATOM 715 N N . LEU A 1 91 ? 5.148 7.910 -7.913 1.00 96.56 91 LEU A N 1
ATOM 716 C CA . LEU A 1 91 ? 4.845 6.475 -7.933 1.00 96.56 91 LEU A CA 1
ATOM 717 C C . LEU A 1 91 ? 4.248 5.998 -6.602 1.00 96.56 91 LEU A C 1
ATOM 719 O O . LEU A 1 91 ? 3.292 5.224 -6.589 1.00 96.56 91 LEU A O 1
ATOM 723 N N . LYS A 1 92 ? 4.776 6.487 -5.473 1.00 96.06 92 LYS A N 1
ATOM 724 C CA . LYS A 1 92 ? 4.206 6.223 -4.146 1.00 96.06 92 LYS A CA 1
ATOM 725 C C . LYS A 1 92 ? 2.762 6.701 -4.071 1.00 96.06 92 LYS A C 1
ATOM 727 O O . LYS A 1 92 ? 1.891 5.915 -3.711 1.00 96.06 92 LYS A O 1
ATOM 732 N N . ASP A 1 93 ? 2.508 7.944 -4.468 1.00 96.31 93 ASP A N 1
ATOM 733 C CA . ASP A 1 93 ? 1.173 8.535 -4.440 1.00 96.31 93 ASP A CA 1
ATOM 734 C C . ASP A 1 93 ? 0.196 7.751 -5.327 1.00 96.31 93 ASP A C 1
ATOM 736 O O . ASP A 1 93 ? -0.930 7.499 -4.910 1.00 96.31 93 ASP A O 1
ATOM 740 N N . GLN A 1 94 ? 0.611 7.291 -6.514 1.00 97.31 94 GLN A N 1
ATOM 741 C CA . GLN A 1 94 ? -0.222 6.435 -7.373 1.00 97.31 94 GLN A CA 1
ATOM 742 C C . GLN A 1 94 ? -0.667 5.149 -6.657 1.00 97.31 94 GLN A C 1
ATOM 744 O O . GLN A 1 94 ? -1.854 4.809 -6.672 1.00 97.31 94 GLN A O 1
ATOM 749 N N . LEU A 1 95 ? 0.265 4.447 -6.005 1.00 98.31 95 LEU A N 1
ATOM 750 C CA . LEU A 1 95 ? -0.041 3.223 -5.263 1.00 98.31 95 LEU A CA 1
ATOM 751 C C . LEU A 1 95 ? -0.915 3.501 -4.035 1.00 98.31 95 LEU A C 1
ATOM 753 O O . LEU A 1 95 ? -1.918 2.817 -3.823 1.00 98.31 95 LEU A O 1
ATOM 757 N N . GLU A 1 96 ? -0.536 4.493 -3.229 1.00 98.00 96 GLU A N 1
ATOM 758 C CA . GLU A 1 96 ? -1.242 4.863 -2.002 1.00 98.00 96 GLU A CA 1
ATOM 759 C C . GLU A 1 96 ? -2.670 5.321 -2.305 1.00 98.00 96 GLU A C 1
ATOM 761 O O . GLU A 1 96 ? -3.604 4.819 -1.687 1.00 98.00 96 GLU A O 1
ATOM 766 N N . ASN A 1 97 ? -2.868 6.176 -3.313 1.00 97.88 97 ASN A N 1
ATOM 767 C CA . ASN A 1 97 ? -4.195 6.646 -3.715 1.00 97.88 97 ASN A CA 1
ATOM 768 C C . ASN A 1 97 ? -5.081 5.501 -4.225 1.00 97.88 97 ASN A C 1
ATOM 770 O O . ASN A 1 97 ? -6.267 5.450 -3.898 1.00 97.88 97 ASN A O 1
ATOM 774 N N . CYS A 1 98 ? -4.522 4.557 -4.993 1.00 98.12 98 CYS A N 1
ATOM 775 C CA . CYS A 1 98 ? -5.263 3.380 -5.446 1.00 98.12 98 CYS A CA 1
ATOM 776 C C . CYS A 1 98 ? -5.728 2.522 -4.259 1.00 98.12 98 CYS A C 1
ATOM 778 O O . CYS A 1 98 ? -6.903 2.162 -4.165 1.00 98.12 98 CYS A O 1
ATOM 780 N N . LEU A 1 99 ? -4.818 2.202 -3.336 1.00 98.31 99 LEU A N 1
ATOM 781 C CA . LEU A 1 99 ? -5.128 1.399 -2.153 1.00 98.31 99 LEU A CA 1
ATOM 782 C C . LEU A 1 99 ? -6.094 2.119 -1.203 1.00 98.31 99 LEU A C 1
ATOM 784 O O . LEU A 1 99 ? -6.993 1.487 -0.642 1.00 98.31 99 LEU A O 1
ATOM 788 N N . GLU A 1 100 ? -5.946 3.433 -1.042 1.00 97.75 100 GLU A N 1
ATOM 789 C CA . GLU A 1 100 ? -6.863 4.269 -0.271 1.00 97.75 100 GLU A CA 1
ATOM 790 C C . GLU A 1 100 ? -8.255 4.244 -0.873 1.00 97.75 100 GLU A C 1
ATOM 792 O O . GLU A 1 100 ? -9.198 3.946 -0.153 1.00 97.75 100 GLU A O 1
ATOM 797 N N . SER A 1 101 ? -8.393 4.462 -2.181 1.00 96.00 101 SER A N 1
ATOM 798 C CA . SER A 1 101 ? -9.689 4.416 -2.863 1.00 96.00 101 SER A CA 1
ATOM 799 C C . SER A 1 101 ? -10.394 3.068 -2.663 1.00 96.00 101 SER A C 1
ATOM 801 O O . SER A 1 101 ? -11.573 3.019 -2.304 1.00 96.00 101 SER A O 1
ATOM 803 N N . MET A 1 102 ? -9.661 1.956 -2.794 1.00 95.88 102 MET A N 1
ATOM 804 C CA . MET A 1 102 ? -10.206 0.625 -2.508 1.00 95.88 102 MET A CA 1
ATOM 805 C C . MET A 1 102 ? -10.644 0.480 -1.045 1.00 95.88 102 MET A C 1
ATOM 807 O O . MET A 1 102 ? -11.698 -0.092 -0.770 1.00 95.88 102 MET A O 1
ATOM 811 N N . THR A 1 103 ? -9.845 0.992 -0.107 1.00 96.38 103 THR A N 1
ATOM 812 C CA . THR A 1 103 ? -10.116 0.908 1.338 1.00 96.38 103 THR A CA 1
ATOM 813 C C . THR A 1 103 ? -11.306 1.777 1.730 1.00 96.38 103 THR A C 1
ATOM 815 O O . THR A 1 103 ? -12.142 1.357 2.522 1.00 96.38 103 THR A O 1
ATOM 818 N N . GLN A 1 104 ? -11.440 2.960 1.135 1.00 93.94 104 GLN A N 1
ATOM 819 C CA . GLN A 1 104 ? -12.598 3.835 1.303 1.00 93.94 104 GLN A CA 1
ATOM 820 C C . GLN A 1 104 ? -13.872 3.137 0.816 1.00 93.94 104 GLN A C 1
ATOM 822 O O . GLN A 1 104 ? -14.865 3.109 1.539 1.00 93.94 104 GLN A O 1
ATOM 827 N N . ARG A 1 105 ? -13.829 2.470 -0.346 1.00 91.19 105 ARG A N 1
ATOM 828 C CA . ARG A 1 105 ? -14.958 1.659 -0.825 1.00 91.19 105 ARG A CA 1
ATOM 829 C C . ARG A 1 105 ? -15.281 0.498 0.119 1.00 91.19 105 ARG A C 1
ATOM 831 O O . ARG A 1 105 ? -16.450 0.232 0.367 1.00 91.19 105 ARG A O 1
ATOM 838 N N . ALA A 1 106 ? -14.274 -0.156 0.689 1.00 92.00 106 ALA A N 1
ATOM 839 C CA . ALA A 1 106 ? -14.468 -1.207 1.688 1.00 92.00 106 ALA A CA 1
ATOM 840 C C . ALA A 1 106 ? -15.141 -0.681 2.976 1.00 92.00 106 ALA A C 1
ATOM 842 O O . ALA A 1 106 ? -16.061 -1.319 3.495 1.00 92.00 106 ALA A O 1
ATOM 843 N N . ILE A 1 107 ? -14.739 0.502 3.460 1.00 93.25 107 ILE A N 1
ATOM 844 C CA . ILE A 1 107 ? -15.380 1.194 4.593 1.00 93.25 107 ILE A CA 1
ATOM 845 C C . ILE A 1 107 ? -16.857 1.456 4.294 1.00 93.25 107 ILE A C 1
ATOM 847 O O . ILE A 1 107 ? -17.707 1.189 5.134 1.00 93.25 107 ILE A O 1
ATOM 851 N N . MET A 1 108 ? -17.167 1.927 3.089 1.00 87.06 108 MET A N 1
ATOM 852 C CA . MET A 1 108 ? -18.540 2.231 2.679 1.00 87.06 108 MET A CA 1
ATOM 853 C C . MET A 1 108 ? -19.425 1.004 2.492 1.00 87.06 108 MET A C 1
ATOM 855 O O . MET A 1 108 ? -20.639 1.097 2.612 1.00 87.06 108 MET A O 1
ATOM 859 N N . LEU A 1 109 ? -18.818 -0.151 2.233 1.00 88.12 109 LEU A N 1
ATOM 860 C CA . LEU A 1 109 ? -19.495 -1.445 2.280 1.00 88.12 109 LEU A CA 1
ATOM 861 C C . LEU A 1 109 ? -19.613 -1.982 3.719 1.00 88.12 109 LEU A C 1
ATOM 863 O O . LEU A 1 109 ? -19.999 -3.130 3.911 1.00 88.12 109 LEU A O 1
ATOM 867 N N . GLY A 1 110 ? -19.219 -1.217 4.740 1.00 89.06 110 GLY A N 1
ATOM 868 C CA . GLY A 1 110 ? -19.267 -1.638 6.143 1.00 89.06 110 GLY A CA 1
ATOM 869 C C . GLY A 1 110 ? -18.300 -2.771 6.505 1.00 89.06 110 GLY A C 1
ATOM 870 O O . GLY A 1 110 ? -18.400 -3.332 7.591 1.00 89.06 110 GLY A O 1
ATOM 871 N N . THR A 1 111 ? -17.354 -3.117 5.624 1.00 90.31 111 THR A N 1
ATOM 872 C CA . THR A 1 111 ? -16.399 -4.224 5.852 1.00 90.31 111 THR A CA 1
ATOM 873 C C . THR A 1 111 ? -15.213 -3.829 6.731 1.00 90.31 111 THR A C 1
ATOM 875 O O . THR A 1 111 ? -14.555 -4.696 7.312 1.00 90.31 111 THR A O 1
ATOM 878 N N . ILE A 1 112 ? -14.931 -2.524 6.822 1.00 94.50 112 ILE A N 1
ATOM 879 C CA . ILE A 1 112 ? -13.825 -1.959 7.596 1.00 94.50 112 ILE A CA 1
ATOM 880 C C . ILE A 1 112 ? -14.367 -0.938 8.593 1.00 94.50 112 ILE A C 1
ATOM 882 O O . ILE A 1 112 ? -14.965 0.068 8.223 1.00 94.50 112 ILE A O 1
ATOM 886 N N . SER A 1 113 ? -14.076 -1.182 9.865 1.00 94.81 113 SER A N 1
ATOM 887 C CA . SER A 1 113 ? -14.420 -0.338 11.009 1.00 94.81 113 SER A CA 1
ATOM 888 C C . SER A 1 113 ? -13.199 0.390 11.583 1.00 94.81 113 SER A C 1
ATOM 890 O O . SER A 1 113 ? -12.054 -0.041 11.416 1.00 94.81 113 SER A O 1
ATOM 892 N N . SER A 1 114 ? -13.451 1.456 12.351 1.00 95.00 114 SER A N 1
ATOM 893 C CA . SER A 1 114 ? -12.438 2.176 13.147 1.00 95.00 114 SER A CA 1
ATOM 894 C C . SER A 1 114 ? -11.606 1.230 14.028 1.00 95.00 114 SER A C 1
ATOM 896 O O . SER A 1 114 ? -10.375 1.303 14.047 1.00 95.00 114 SER A O 1
ATOM 898 N N . HIS A 1 115 ? -12.259 0.265 14.685 1.00 94.94 115 HIS A N 1
ATOM 899 C CA . HIS A 1 115 ? -11.592 -0.723 15.535 1.00 94.94 115 HIS A CA 1
ATOM 900 C C . HIS A 1 115 ? -10.639 -1.643 14.754 1.00 94.94 115 HIS A C 1
ATOM 902 O O . HIS A 1 115 ? -9.533 -1.932 15.221 1.00 94.94 115 HIS A O 1
ATOM 908 N N . GLN A 1 116 ? -11.031 -2.107 13.561 1.00 95.19 116 GLN A N 1
ATOM 909 C CA . GLN A 1 116 ? -10.145 -2.917 12.715 1.00 95.19 116 GLN A CA 1
ATOM 910 C C . GLN A 1 116 ? -8.920 -2.109 12.278 1.00 95.19 116 GLN A C 1
ATOM 912 O O . GLN A 1 116 ? -7.801 -2.606 12.391 1.00 95.19 116 GLN A O 1
ATOM 917 N N . ILE A 1 117 ? -9.110 -0.849 11.872 1.00 97.44 117 ILE A N 1
ATOM 918 C CA . ILE A 1 117 ? -8.008 0.063 11.525 1.00 97.44 117 ILE A CA 1
ATOM 919 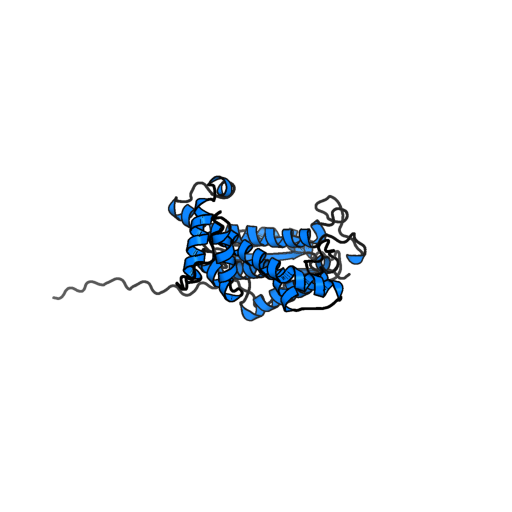C C . ILE A 1 117 ? -7.038 0.208 12.702 1.00 97.44 117 ILE A C 1
ATOM 921 O O . ILE A 1 117 ? -5.830 0.037 12.533 1.00 97.44 117 ILE A O 1
ATOM 925 N N . PHE A 1 118 ? -7.556 0.448 13.907 1.00 97.00 118 PHE A N 1
ATOM 926 C CA . PHE A 1 118 ? -6.741 0.552 15.116 1.00 97.00 118 PHE A CA 1
ATOM 927 C C . 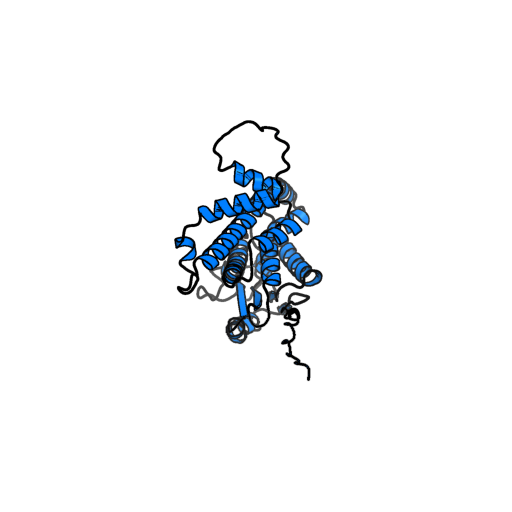PHE A 1 118 ? -5.980 -0.740 15.439 1.00 97.00 118 PHE A C 1
ATOM 929 O O . PHE A 1 118 ? -4.796 -0.702 15.783 1.00 97.00 118 PHE A O 1
ATOM 936 N N . THR A 1 119 ? -6.641 -1.890 15.308 1.00 95.50 119 THR A N 1
ATOM 937 C CA . THR A 1 119 ? -6.051 -3.205 15.596 1.00 95.50 119 THR A CA 1
ATOM 938 C C . THR A 1 119 ? -4.871 -3.493 14.666 1.00 95.50 119 THR A C 1
ATOM 940 O O . THR A 1 119 ? -3.801 -3.888 15.126 1.00 95.50 119 THR A O 1
ATOM 943 N N . ILE A 1 120 ? -5.021 -3.232 13.365 1.00 95.19 120 ILE A N 1
ATOM 944 C CA . ILE A 1 120 ? -3.944 -3.446 12.387 1.00 95.19 120 ILE A CA 1
ATOM 945 C C . ILE A 1 120 ? -2.829 -2.419 12.540 1.00 95.19 120 ILE A C 1
ATOM 947 O O . ILE A 1 120 ? -1.653 -2.779 12.491 1.00 95.19 120 ILE A O 1
ATOM 951 N N . LEU A 1 121 ? -3.164 -1.161 12.827 1.00 96.75 121 LEU A N 1
ATOM 952 C CA . LEU A 1 121 ? -2.157 -0.153 13.140 1.00 96.75 121 LEU A CA 1
ATOM 953 C C . LEU A 1 121 ? -1.321 -0.562 14.363 1.00 96.75 121 LEU A C 1
ATOM 955 O O . LEU A 1 121 ? -0.097 -0.508 14.311 1.00 96.75 121 LEU A O 1
ATOM 959 N N . THR A 1 122 ? -1.957 -0.998 15.453 1.00 95.50 122 THR A N 1
ATOM 960 C CA . THR A 1 122 ? -1.263 -1.363 16.704 1.00 95.50 122 THR A CA 1
ATOM 961 C C . THR A 1 122 ? -0.500 -2.683 16.635 1.00 95.50 122 THR A C 1
ATOM 963 O O . THR A 1 122 ? 0.434 -2.878 17.412 1.00 95.50 122 THR A O 1
ATOM 966 N N . LYS A 1 123 ? -0.836 -3.560 15.681 1.00 93.19 123 LYS A N 1
ATOM 967 C CA . LYS A 1 123 ? -0.059 -4.769 15.378 1.00 93.19 123 LYS A CA 1
ATOM 968 C C . LYS A 1 123 ? 1.374 -4.438 14.951 1.00 93.19 123 LYS A C 1
ATOM 970 O O . LYS A 1 123 ? 2.304 -5.133 15.352 1.00 93.19 123 LYS A O 1
ATOM 975 N N . TRP A 1 124 ? 1.554 -3.374 14.167 1.00 89.56 124 TRP A N 1
ATOM 976 C CA . TRP A 1 124 ? 2.850 -3.023 13.568 1.00 89.56 124 TRP A CA 1
ATOM 977 C C . TRP A 1 124 ? 3.478 -1.751 14.140 1.00 89.56 124 TRP A C 1
ATOM 979 O O . TRP A 1 124 ? 4.693 -1.571 14.065 1.00 89.56 124 TRP A O 1
ATOM 989 N N . HIS A 1 125 ? 2.672 -0.881 14.745 1.00 92.31 125 HIS A N 1
ATOM 990 C CA . HIS A 1 125 ? 3.089 0.433 15.215 1.00 92.31 125 HIS A CA 1
ATOM 991 C C . HIS A 1 125 ? 2.746 0.642 16.690 1.00 92.31 125 HIS A C 1
ATOM 993 O O . HIS A 1 125 ? 1.761 0.131 17.211 1.00 92.31 125 HIS A O 1
ATOM 999 N N . SER A 1 126 ? 3.531 1.486 17.365 1.00 92.06 126 SER A N 1
ATOM 1000 C CA . SER A 1 126 ? 3.197 2.017 18.695 1.00 92.06 126 SER A CA 1
ATOM 1001 C C . SER A 1 126 ? 2.642 3.444 18.556 1.00 92.06 126 SER A C 1
ATOM 1003 O O . SER A 1 126 ? 3.423 4.400 18.577 1.00 92.06 126 SER A O 1
ATOM 1005 N N . PRO A 1 127 ? 1.319 3.650 18.387 1.00 92.56 127 PRO A N 1
ATOM 1006 C CA . PRO A 1 127 ? 0.772 4.956 18.011 1.00 92.56 127 PRO A CA 1
ATOM 1007 C C . PRO A 1 127 ? 0.703 5.958 19.177 1.00 92.56 127 PRO A C 1
ATOM 1009 O O . PRO A 1 127 ? 0.510 7.143 18.939 1.00 92.56 127 PRO A O 1
ATOM 1012 N N . THR A 1 128 ? 0.899 5.534 20.431 1.00 92.38 128 THR A N 1
ATOM 1013 C CA . THR A 1 128 ? 0.686 6.342 21.651 1.00 92.38 128 THR A CA 1
ATOM 1014 C C . THR A 1 128 ? 1.341 7.728 21.617 1.00 92.38 128 THR A C 1
ATOM 1016 O O . THR A 1 128 ? 0.688 8.730 21.916 1.00 92.38 128 THR A O 1
ATOM 1019 N N . THR A 1 129 ? 2.621 7.807 21.243 1.00 92.56 129 THR A N 1
ATOM 1020 C CA . THR A 1 129 ? 3.362 9.080 21.194 1.00 92.56 129 THR A CA 1
ATOM 1021 C C . THR A 1 129 ? 2.862 9.975 20.060 1.00 92.56 129 THR A C 1
ATOM 1023 O O . THR A 1 129 ? 2.679 11.173 20.267 1.00 92.56 129 THR A O 1
ATOM 1026 N N . ALA A 1 130 ? 2.576 9.397 18.890 1.00 93.56 130 ALA A N 1
ATOM 1027 C CA . ALA A 1 130 ? 2.052 10.134 17.743 1.00 93.56 130 ALA A CA 1
ATOM 1028 C C . ALA A 1 130 ? 0.635 10.661 18.022 1.00 93.56 130 ALA A C 1
ATOM 1030 O O . ALA A 1 130 ? 0.372 11.839 17.817 1.00 93.56 130 ALA A O 1
ATOM 1031 N N . LEU A 1 131 ? -0.246 9.834 18.594 1.00 93.44 131 LEU A N 1
ATOM 1032 C CA . LEU A 1 131 ? -1.599 10.229 19.001 1.00 93.44 131 LEU A CA 1
ATOM 1033 C C . LEU A 1 131 ? -1.578 11.352 20.039 1.00 93.44 131 LEU A C 1
ATOM 1035 O O . LEU A 1 131 ? -2.312 12.329 19.912 1.00 93.44 131 LEU A O 1
ATOM 1039 N N . SER A 1 132 ? -0.693 11.254 21.035 1.00 91.62 132 SER A N 1
ATOM 1040 C CA . SER A 1 132 ? -0.514 12.319 22.029 1.00 91.62 132 SER A CA 1
ATOM 1041 C C . SER A 1 132 ? -0.067 13.625 21.369 1.00 91.62 132 SER A C 1
ATOM 1043 O O . SER A 1 132 ? -0.564 14.694 21.708 1.00 91.62 132 SER A O 1
ATOM 1045 N N . GLN A 1 133 ? 0.853 13.552 20.403 1.00 90.88 133 GLN A N 1
ATOM 1046 C CA . GLN A 1 133 ? 1.304 14.718 19.649 1.00 90.88 133 GLN A CA 1
ATOM 1047 C C . GLN A 1 133 ? 0.173 15.335 18.813 1.00 90.88 133 GLN A C 1
ATOM 1049 O O . GLN A 1 133 ? 0.026 16.555 18.832 1.00 90.88 133 GLN A O 1
ATOM 1054 N N . ILE A 1 134 ? -0.634 14.521 18.126 1.00 90.88 134 ILE A N 1
ATOM 1055 C CA . ILE A 1 134 ? -1.785 14.974 17.327 1.00 90.88 134 ILE A CA 1
ATOM 1056 C C . ILE A 1 134 ? -2.802 15.696 18.218 1.00 90.88 134 ILE A C 1
ATOM 1058 O O . ILE A 1 134 ? -3.178 16.829 17.931 1.00 90.88 134 ILE A O 1
ATOM 1062 N N . LEU A 1 135 ? -3.186 15.087 19.344 1.00 88.50 135 LEU A N 1
ATOM 1063 C CA . LEU A 1 135 ? -4.161 15.668 20.270 1.00 88.50 135 LEU A CA 1
ATOM 1064 C C . LEU A 1 135 ? -3.671 16.981 20.904 1.00 88.50 135 LEU A C 1
ATOM 1066 O O . LEU A 1 135 ? -4.465 17.908 21.071 1.00 88.50 135 LEU A O 1
ATOM 1070 N N . ASN A 1 136 ? -2.373 17.080 21.213 1.00 85.06 136 ASN A N 1
ATOM 1071 C CA . ASN A 1 136 ? -1.775 18.260 21.845 1.00 85.06 136 ASN A CA 1
ATOM 1072 C C . ASN A 1 136 ? -1.490 19.412 20.865 1.00 85.06 136 ASN A C 1
ATOM 1074 O O . ASN A 1 136 ? -1.437 20.565 21.288 1.00 85.06 136 ASN A O 1
ATOM 1078 N N . LYS A 1 137 ? -1.283 19.132 19.571 1.00 73.12 137 LYS A N 1
ATOM 1079 C CA . LYS A 1 137 ? -0.944 20.152 18.560 1.00 73.12 137 LYS A CA 1
ATOM 1080 C C . LYS A 1 137 ? -2.071 21.168 18.345 1.00 73.12 137 LYS A C 1
ATOM 1082 O O . LYS A 1 137 ? -1.800 22.329 18.057 1.00 73.12 137 LYS A O 1
ATOM 1087 N N . ASP A 1 138 ? -3.311 20.738 18.538 1.00 56.97 138 ASP A N 1
ATOM 1088 C CA . ASP A 1 138 ? -4.503 21.568 18.351 1.00 56.97 138 ASP A CA 1
ATOM 1089 C C . ASP A 1 138 ? -4.929 22.321 19.617 1.00 56.97 138 ASP A C 1
ATOM 1091 O O . ASP A 1 138 ? -5.664 23.305 19.549 1.00 56.97 138 ASP A O 1
ATOM 1095 N N . SER A 1 139 ? -4.494 21.872 20.796 1.00 56.84 139 SER A N 1
ATOM 1096 C CA . SER A 1 139 ? -4.616 22.669 22.011 1.00 56.84 139 SER A CA 1
ATOM 1097 C C . SER A 1 139 ? -3.511 23.720 21.970 1.00 56.84 139 SER A C 1
ATOM 1099 O O . SER A 1 139 ? -2.392 23.441 22.387 1.00 56.84 139 SER A O 1
ATOM 1101 N N . GLY A 1 140 ? -3.803 24.922 21.463 1.00 48.69 140 GLY A N 1
ATOM 1102 C CA . GLY A 1 140 ? -2.871 26.063 21.342 1.00 48.69 140 GLY A CA 1
ATOM 1103 C C . GLY A 1 140 ? -2.265 26.590 22.657 1.00 48.69 140 GLY A C 1
ATOM 1104 O O . GLY A 1 140 ? -1.838 27.736 22.742 1.00 48.69 140 GLY A O 1
ATOM 1105 N N . SER A 1 141 ? -2.224 25.770 23.699 1.00 42.72 141 SER A N 1
ATOM 1106 C CA . SER A 1 141 ? -1.686 26.057 25.011 1.00 42.72 141 SER A CA 1
ATOM 1107 C C . SER A 1 141 ? -0.297 25.436 25.152 1.00 42.72 141 SER A C 1
ATOM 1109 O O . SER A 1 141 ? -0.143 24.232 25.358 1.00 42.72 141 SER A O 1
ATOM 1111 N N . ARG A 1 142 ? 0.742 26.280 25.096 1.00 43.12 142 ARG A N 1
ATOM 1112 C CA . ARG A 1 142 ? 2.057 25.968 25.676 1.00 43.12 142 ARG A CA 1
ATOM 1113 C C . ARG A 1 142 ? 1.919 25.940 27.204 1.00 43.12 142 ARG A C 1
ATOM 1115 O O . ARG A 1 142 ? 2.349 26.867 27.882 1.00 43.12 142 ARG A O 1
ATOM 1122 N N . MET A 1 143 ? 1.292 24.906 27.754 1.00 38.84 143 MET A N 1
ATOM 1123 C CA . MET A 1 143 ? 1.351 24.629 29.189 1.00 38.84 143 MET A CA 1
ATOM 1124 C C . MET A 1 143 ? 2.442 23.587 29.460 1.00 38.84 143 MET A C 1
ATOM 1126 O O . MET A 1 143 ? 2.555 22.609 28.718 1.00 38.84 143 MET A O 1
ATOM 1130 N N . PRO A 1 144 ? 3.267 23.790 30.503 1.00 41.19 144 PRO A N 1
ATOM 1131 C CA . PRO A 1 144 ? 4.342 22.877 30.842 1.00 41.19 144 PRO A CA 1
ATOM 1132 C C . PRO A 1 144 ? 3.756 21.512 31.197 1.00 41.19 144 PRO A C 1
ATOM 1134 O O . PRO A 1 144 ? 2.676 21.423 31.786 1.00 41.19 144 PRO A O 1
ATOM 1137 N N . VAL A 1 145 ? 4.496 20.466 30.826 1.00 46.25 145 VAL A N 1
ATOM 1138 C CA . VAL A 1 145 ? 4.210 19.049 31.075 1.00 46.25 145 VAL A CA 1
ATOM 1139 C C . VAL A 1 145 ? 3.741 18.860 32.517 1.00 46.25 145 VAL A C 1
ATOM 1141 O O . VAL A 1 145 ? 4.537 18.755 33.449 1.00 46.25 145 VAL A O 1
ATOM 1144 N N . ARG A 1 146 ? 2.420 18.823 32.712 1.00 39.75 146 ARG A N 1
ATOM 1145 C CA . ARG A 1 146 ? 1.830 18.445 33.988 1.00 39.75 146 ARG A CA 1
ATOM 1146 C C . ARG A 1 146 ? 1.901 16.929 34.037 1.00 39.75 146 ARG A C 1
ATOM 1148 O O . ARG A 1 146 ? 1.125 16.228 33.395 1.00 39.75 146 ARG A O 1
ATOM 1155 N N . THR A 1 147 ? 2.872 16.443 34.795 1.00 45.62 147 THR A N 1
ATOM 1156 C CA . THR A 1 147 ? 3.026 15.069 35.264 1.00 45.62 147 THR A CA 1
ATOM 1157 C C . THR A 1 147 ? 1.782 14.629 36.044 1.00 45.62 147 THR A C 1
ATOM 1159 O O . THR A 1 147 ? 1.780 14.527 37.265 1.00 45.62 147 THR A O 1
ATOM 1162 N N . LYS A 1 148 ? 0.685 14.341 35.339 1.00 43.81 148 LYS A N 1
ATOM 1163 C CA . LYS A 1 148 ? -0.397 13.504 35.855 1.00 43.81 148 LYS A CA 1
ATOM 1164 C C . LYS A 1 148 ? -0.291 12.154 35.174 1.00 43.81 148 LYS A C 1
ATOM 1166 O O . LYS A 1 148 ? -0.650 11.976 34.018 1.00 43.81 148 LYS A O 1
ATOM 1171 N N . LYS A 1 149 ? 0.243 11.211 35.943 1.00 42.94 149 LYS A N 1
ATOM 1172 C CA . LYS A 1 149 ? 0.468 9.800 35.635 1.00 42.94 149 LYS A CA 1
ATOM 1173 C C . LYS A 1 149 ? -0.856 9.024 35.513 1.00 42.94 149 LYS A C 1
ATOM 1175 O O . LYS A 1 149 ? -0.961 7.922 36.032 1.00 42.94 149 LYS A O 1
ATOM 1180 N N . ASN A 1 150 ? -1.860 9.576 34.835 1.00 45.66 150 ASN A N 1
ATOM 1181 C CA . ASN A 1 150 ? -2.922 8.747 34.288 1.00 45.66 150 ASN A CA 1
ATOM 1182 C C . ASN A 1 150 ? -2.343 8.177 33.001 1.00 45.66 150 ASN A C 1
ATOM 1184 O O . ASN A 1 150 ? -2.187 8.900 32.021 1.00 45.66 150 ASN A O 1
ATOM 1188 N N . ARG A 1 151 ? -1.948 6.898 33.025 1.00 56.09 151 ARG A N 1
ATOM 1189 C CA . ARG A 1 151 ? -1.693 6.141 31.795 1.00 56.09 151 ARG A CA 1
ATOM 1190 C C . ARG A 1 151 ? -3.009 6.114 31.021 1.00 56.09 151 ARG A C 1
ATOM 1192 O O . ARG A 1 151 ? -3.819 5.216 31.223 1.00 56.09 151 ARG A O 1
ATOM 1199 N N . VAL A 1 152 ? -3.258 7.137 30.209 1.00 66.44 152 VAL A N 1
ATOM 1200 C CA . VAL A 1 152 ? -4.353 7.115 29.243 1.00 66.44 152 VAL A CA 1
ATOM 1201 C C . VAL A 1 152 ? -4.054 5.934 28.330 1.00 66.44 152 VAL A C 1
ATOM 1203 O O . VAL A 1 152 ? -2.944 5.826 27.805 1.00 66.44 152 VAL A O 1
ATOM 1206 N N . SER A 1 153 ? -4.990 4.990 28.240 1.00 87.25 153 SER A N 1
ATOM 1207 C CA . SER A 1 153 ? -4.810 3.826 27.381 1.00 87.25 153 SER A CA 1
ATOM 1208 C C . SER A 1 153 ? -4.675 4.298 25.931 1.00 87.25 153 SER A C 1
ATOM 1210 O O . SER A 1 153 ? -5.267 5.302 25.528 1.00 87.25 153 SER A O 1
ATOM 1212 N N . THR A 1 154 ? -3.891 3.579 25.129 1.00 88.19 154 THR A N 1
ATOM 1213 C CA . THR A 1 154 ? -3.736 3.894 23.703 1.00 88.19 154 THR A CA 1
ATOM 1214 C C . THR A 1 154 ? -5.082 3.867 22.972 1.00 88.19 154 THR A C 1
ATOM 1216 O O . THR A 1 154 ? -5.292 4.695 22.094 1.00 88.19 154 THR A O 1
ATOM 1219 N N . SER A 1 155 ? -6.006 2.993 23.395 1.00 89.62 155 SER A N 1
ATOM 1220 C CA . SER A 1 155 ? -7.396 2.968 22.913 1.00 89.62 155 SER A CA 1
ATOM 1221 C C . SER A 1 155 ? -8.119 4.280 23.207 1.00 89.62 155 SER A C 1
ATOM 1223 O O . SER A 1 155 ? -8.638 4.901 22.297 1.00 89.62 155 SER A O 1
ATOM 1225 N N . ASN A 1 156 ? -8.062 4.788 24.443 1.00 90.38 156 ASN A N 1
ATOM 1226 C CA . ASN A 1 156 ? -8.753 6.035 24.784 1.00 90.38 156 ASN A CA 1
ATOM 1227 C C . ASN A 1 156 ? -8.190 7.235 24.003 1.00 90.38 156 ASN A C 1
ATOM 1229 O O . ASN A 1 156 ? -8.939 8.144 23.646 1.00 90.38 156 ASN A O 1
ATOM 1233 N N . LEU A 1 157 ? -6.871 7.261 23.752 1.00 91.38 157 LEU A N 1
ATOM 1234 C CA . LEU A 1 157 ? -6.250 8.283 22.897 1.00 91.38 157 LEU A CA 1
ATOM 1235 C C . LEU A 1 157 ? -6.735 8.174 21.450 1.00 91.38 157 LEU A C 1
ATOM 1237 O O . LEU A 1 157 ? -6.995 9.199 20.824 1.00 91.38 157 LEU A O 1
ATOM 1241 N N . TRP A 1 158 ? -6.852 6.949 20.937 1.00 95.12 158 TRP A N 1
ATOM 1242 C CA . TRP A 1 158 ? -7.398 6.678 19.614 1.00 95.12 158 TRP A CA 1
ATOM 1243 C C . TRP A 1 158 ? -8.844 7.157 19.505 1.00 95.12 158 TRP A C 1
ATOM 1245 O O . TRP A 1 158 ? -9.119 8.021 18.680 1.00 95.12 158 TRP A O 1
ATOM 1255 N N . ASP A 1 159 ? -9.726 6.701 20.394 1.00 93.44 159 ASP A N 1
ATOM 1256 C CA . ASP A 1 159 ? -11.151 7.043 20.382 1.00 93.44 159 ASP A CA 1
ATOM 1257 C C . ASP A 1 159 ? -11.358 8.560 20.484 1.00 93.44 159 ASP A C 1
ATOM 1259 O O . ASP A 1 159 ? -12.141 9.146 19.739 1.00 93.44 159 ASP A O 1
ATOM 1263 N N . SER A 1 160 ? -10.580 9.234 21.340 1.00 91.62 160 SER A N 1
ATOM 1264 C CA . SER A 1 160 ? -10.623 10.698 21.471 1.00 91.62 160 SER A CA 1
ATOM 1265 C C . SER A 1 160 ? -10.188 11.415 20.188 1.00 91.62 160 SER A C 1
ATOM 1267 O O . SER A 1 160 ? -10.780 12.426 19.808 1.00 91.62 160 SER A O 1
ATOM 1269 N N . ALA A 1 161 ? -9.144 10.916 19.520 1.00 92.88 161 ALA A N 1
ATOM 1270 C CA . ALA A 1 161 ? -8.631 11.495 18.282 1.00 92.88 161 ALA A CA 1
ATOM 1271 C C . ALA A 1 161 ? -9.571 11.239 17.095 1.00 92.88 161 ALA A C 1
ATOM 1273 O O . ALA A 1 161 ? -9.825 12.162 16.321 1.00 92.88 161 ALA A O 1
ATOM 1274 N N . VAL A 1 162 ? -10.130 10.030 16.985 1.00 93.56 162 VAL A N 1
ATOM 1275 C CA . VAL A 1 162 ? -11.135 9.675 15.974 1.00 93.56 162 VAL A CA 1
ATOM 1276 C C . VAL A 1 162 ? -12.396 10.502 16.170 1.00 93.56 162 VAL A C 1
ATOM 1278 O O . VAL A 1 162 ? -12.846 11.132 15.218 1.00 93.56 162 VAL A O 1
ATOM 1281 N N . PHE A 1 163 ? -12.922 10.586 17.395 1.00 90.94 163 PHE A N 1
ATOM 1282 C CA . PHE A 1 163 ? -14.093 11.406 17.704 1.00 90.94 163 PHE A CA 1
ATOM 1283 C C . PHE A 1 163 ? -13.873 12.860 17.276 1.00 90.94 163 PHE A C 1
ATOM 1285 O O . PHE A 1 163 ? -14.674 13.430 16.532 1.00 90.94 163 PHE A O 1
ATOM 1292 N N . LYS A 1 164 ? -12.730 13.443 17.649 1.00 89.69 164 LYS A N 1
ATOM 1293 C CA . LYS A 1 164 ? -12.383 14.815 17.275 1.00 89.69 164 LYS A CA 1
ATOM 1294 C C . LYS A 1 164 ? -12.282 15.005 15.759 1.00 89.69 164 LYS A C 1
ATOM 1296 O O . LYS A 1 164 ? -12.876 15.944 15.234 1.00 89.69 164 LYS A O 1
ATOM 1301 N N . LEU A 1 165 ? -11.575 14.124 15.050 1.00 88.69 165 LEU A N 1
ATOM 1302 C CA . LEU A 1 165 ? -11.458 14.196 13.590 1.00 88.69 165 LEU A CA 1
ATOM 1303 C C . LEU A 1 165 ? -12.813 14.010 12.904 1.00 88.69 165 LEU A C 1
ATOM 1305 O O . LEU A 1 165 ? -13.147 14.779 12.008 1.00 88.69 165 LEU A O 1
ATOM 1309 N N . SER A 1 166 ? -13.624 13.057 13.365 1.00 87.94 166 SER A N 1
ATOM 1310 C CA . SER A 1 166 ? -14.960 12.795 12.822 1.00 87.94 166 SER A CA 1
ATOM 1311 C C . SER A 1 166 ? -15.888 14.004 12.967 1.00 87.94 166 SER A C 1
ATOM 1313 O O . SER A 1 166 ? -16.651 14.303 12.053 1.00 87.94 166 SER A O 1
ATOM 1315 N N . SER A 1 167 ? -15.775 14.767 14.060 1.00 83.50 167 SER A N 1
ATOM 1316 C CA . SER A 1 167 ? -16.564 15.987 14.264 1.00 83.50 167 SER A CA 1
ATOM 1317 C C . SER A 1 167 ? -16.216 17.107 13.274 1.00 83.50 167 SER A C 1
ATOM 1319 O O . SER A 1 167 ? -17.085 17.903 12.931 1.00 83.50 167 SER A O 1
ATOM 1321 N N . GLY A 1 168 ? -14.972 17.140 12.778 1.00 74.44 168 GLY A N 1
ATOM 1322 C CA . GLY A 1 168 ? -14.491 18.132 11.813 1.00 74.44 168 GLY A CA 1
ATOM 1323 C C . GLY A 1 168 ? -14.687 17.753 10.342 1.00 74.44 168 GLY A C 1
ATOM 1324 O O . GLY A 1 168 ? -14.517 18.610 9.479 1.00 74.44 168 GLY A O 1
ATOM 1325 N N . LEU A 1 169 ? -15.042 16.499 10.032 1.00 74.62 169 LEU A N 1
ATOM 1326 C CA . LEU A 1 169 ? -15.340 16.083 8.658 1.00 74.62 169 LEU A CA 1
ATOM 1327 C C . LEU A 1 169 ? -16.686 16.681 8.214 1.00 74.62 169 LEU A C 1
ATOM 1329 O O . LEU A 1 169 ? -17.725 16.414 8.827 1.00 74.62 169 LEU A O 1
ATOM 1333 N N . CYS A 1 170 ? -16.660 17.487 7.150 1.00 61.00 170 CYS A N 1
ATOM 1334 C CA . CYS A 1 170 ? -17.855 18.044 6.516 1.00 61.00 170 CYS A CA 1
ATOM 1335 C C . CYS A 1 170 ? -18.615 16.949 5.749 1.00 61.00 170 CYS A C 1
ATOM 1337 O O . CYS A 1 170 ? -17.989 16.082 5.140 1.00 61.00 170 CYS A O 1
ATOM 1339 N N . GLU A 1 171 ? -19.950 17.016 5.719 1.00 55.69 171 GLU A N 1
ATOM 1340 C CA . GLU A 1 171 ? -20.791 16.126 4.896 1.00 55.69 171 GLU A CA 1
ATOM 1341 C C . GLU A 1 171 ? -20.427 16.212 3.400 1.00 55.69 171 GLU A C 1
ATOM 1343 O O . GLU A 1 171 ? -20.519 15.217 2.689 1.00 55.69 171 GLU A O 1
ATOM 1348 N N . GLN A 1 172 ? -19.884 17.350 2.946 1.00 49.94 172 GLN A N 1
ATOM 1349 C CA . GLN A 1 172 ? -19.429 17.556 1.564 1.00 49.94 172 GLN A CA 1
ATOM 1350 C C . GLN A 1 172 ? -18.201 16.715 1.166 1.00 49.94 172 GLN A C 1
ATOM 1352 O O . GLN A 1 172 ? -18.054 16.369 -0.002 1.00 49.94 172 GLN A O 1
ATOM 1357 N N . GLU A 1 173 ? -17.325 16.334 2.108 1.00 50.88 173 GLU A N 1
ATOM 1358 C CA . GLU A 1 173 ? -16.204 15.422 1.801 1.00 50.88 173 GLU A CA 1
ATOM 1359 C C . GLU A 1 173 ? -16.680 13.982 1.531 1.00 50.88 173 GLU A C 1
ATOM 1361 O O . GLU A 1 173 ? -15.925 13.171 0.993 1.00 50.88 173 GLU A O 1
ATOM 1366 N N . LEU A 1 174 ? -17.930 13.670 1.892 1.00 55.09 174 LEU A N 1
ATOM 1367 C CA . LEU A 1 174 ? -18.582 12.373 1.698 1.00 55.09 174 LEU A CA 1
ATOM 1368 C C . LEU A 1 174 ? -19.565 12.380 0.504 1.00 55.09 174 LEU A C 1
ATOM 1370 O O . LEU A 1 174 ? -20.071 11.330 0.112 1.00 55.09 174 LEU A O 1
ATOM 1374 N N . ASP A 1 175 ? -19.800 13.546 -0.107 1.00 47.75 175 ASP A N 1
ATOM 1375 C CA . ASP A 1 175 ? -20.865 13.801 -1.094 1.00 47.75 175 ASP A CA 1
ATOM 1376 C C . ASP A 1 175 ? -20.599 13.159 -2.469 1.00 47.75 175 ASP A C 1
ATOM 1378 O O . ASP A 1 175 ? -21.520 12.929 -3.245 1.00 47.75 175 ASP A O 1
ATOM 1382 N N . TRP A 1 176 ? -19.343 12.801 -2.776 1.00 52.09 176 TRP A N 1
ATOM 1383 C CA . TRP A 1 176 ? -19.004 12.132 -4.041 1.00 52.09 176 TRP A CA 1
ATOM 1384 C C . TRP A 1 176 ? -19.214 10.607 -4.020 1.00 52.09 176 TRP A C 1
ATOM 1386 O O . TRP A 1 176 ? -19.051 9.970 -5.061 1.00 52.09 176 TRP A O 1
ATOM 1396 N N . VAL A 1 177 ? -19.579 10.011 -2.872 1.00 49.41 177 VAL A N 1
ATOM 1397 C CA . VAL A 1 177 ? -19.712 8.543 -2.744 1.00 49.41 177 VAL A CA 1
ATOM 1398 C C . VAL A 1 177 ? -20.964 8.072 -2.000 1.00 49.41 177 VAL A C 1
ATOM 1400 O O . VAL A 1 177 ? -21.310 6.896 -2.096 1.00 49.41 177 VAL A O 1
ATOM 1403 N N . LEU A 1 178 ? -21.661 8.936 -1.258 1.00 50.16 178 LEU A N 1
ATOM 1404 C CA . LEU A 1 178 ? -22.888 8.546 -0.563 1.00 50.16 178 LEU A CA 1
ATOM 1405 C C . LEU A 1 178 ? -24.042 8.388 -1.563 1.00 50.16 178 LEU A C 1
ATOM 1407 O O . LEU A 1 178 ? -24.636 9.362 -2.024 1.00 50.16 178 LEU A O 1
ATOM 1411 N N . ASP A 1 179 ? -24.383 7.140 -1.878 1.00 52.97 179 ASP A N 1
ATOM 1412 C CA . ASP A 1 179 ? -25.668 6.825 -2.491 1.00 52.97 179 ASP A CA 1
ATOM 1413 C C . ASP A 1 179 ? -26.788 7.289 -1.541 1.00 52.97 179 ASP A C 1
ATOM 1415 O O . ASP A 1 179 ? -26.692 7.138 -0.318 1.00 52.97 179 ASP A O 1
ATOM 1419 N N . LYS A 1 180 ? -27.856 7.883 -2.081 1.00 55.19 180 LYS A N 1
ATOM 1420 C CA . LYS A 1 180 ? -28.905 8.586 -1.305 1.00 55.19 180 LYS A CA 1
ATOM 1421 C C . LYS A 1 180 ? -29.746 7.670 -0.396 1.00 55.19 180 LYS A C 1
ATOM 1423 O O . LYS A 1 180 ? -30.723 8.125 0.194 1.00 55.19 180 LYS A O 1
ATOM 1428 N N . SER A 1 181 ? -29.399 6.390 -0.301 1.00 57.47 181 SER A N 1
ATOM 1429 C CA . SER A 1 181 ? -30.100 5.351 0.454 1.00 57.47 181 SER A CA 1
ATOM 1430 C C . SER A 1 181 ? -29.511 5.054 1.837 1.00 57.47 181 SER A C 1
ATOM 1432 O O . SER A 1 181 ? -30.047 4.195 2.531 1.00 57.47 181 SER A O 1
ATOM 1434 N N . ILE A 1 182 ? -28.411 5.703 2.233 1.00 61.06 182 ILE A N 1
ATOM 1435 C CA . ILE A 1 182 ? -27.703 5.404 3.488 1.00 61.06 182 ILE A CA 1
ATOM 1436 C C . ILE A 1 182 ? -28.416 6.059 4.679 1.00 61.06 182 ILE A C 1
ATOM 1438 O O . ILE A 1 182 ? -28.748 7.245 4.651 1.00 61.06 182 ILE A O 1
ATOM 1442 N N . THR A 1 183 ? -28.653 5.286 5.739 1.00 65.62 183 THR A N 1
ATOM 1443 C CA . THR A 1 183 ? -29.257 5.800 6.977 1.00 65.62 183 THR A CA 1
ATOM 1444 C C . THR A 1 183 ? -28.288 6.716 7.736 1.00 65.62 183 THR A C 1
ATOM 1446 O O . THR A 1 183 ? -27.069 6.611 7.611 1.00 65.62 183 THR A O 1
ATOM 1449 N N . VAL A 1 184 ? -28.816 7.619 8.570 1.00 67.06 184 VAL A N 1
ATOM 1450 C CA . VAL A 1 184 ? -27.994 8.544 9.384 1.00 67.06 184 VAL A CA 1
ATOM 1451 C C . VAL A 1 184 ? -27.015 7.784 10.297 1.00 67.06 184 VAL A C 1
ATOM 1453 O O . VAL A 1 184 ? -25.887 8.229 10.511 1.00 67.06 184 VAL A O 1
ATOM 1456 N N . GLU A 1 185 ? -27.425 6.619 10.802 1.00 67.94 185 GLU A N 1
ATOM 1457 C CA . GLU A 1 185 ? -26.619 5.755 11.673 1.00 67.94 185 GLU A CA 1
ATOM 1458 C C . GLU A 1 185 ? -25.449 5.114 10.911 1.00 67.94 185 GLU A C 1
ATOM 1460 O O . GLU A 1 185 ? -24.302 5.224 11.345 1.00 67.94 185 GLU A O 1
ATOM 1465 N N . GLU A 1 186 ? -25.703 4.533 9.734 1.00 73.25 186 GLU A N 1
ATOM 1466 C CA . GLU A 1 186 ? -24.658 4.014 8.837 1.00 73.25 186 GLU A CA 1
ATOM 1467 C C . GLU A 1 186 ? -23.683 5.121 8.406 1.00 73.25 186 GLU A C 1
ATOM 1469 O O . GLU A 1 186 ? -22.466 4.929 8.431 1.00 73.25 186 GLU A O 1
ATOM 1474 N N . GLY A 1 187 ? -24.201 6.317 8.107 1.00 77.50 187 GLY A N 1
ATOM 1475 C CA . GLY A 1 187 ? -23.392 7.493 7.793 1.00 77.50 187 GLY A CA 1
ATOM 1476 C C . GLY A 1 187 ? -22.421 7.865 8.919 1.00 77.50 187 GLY A C 1
ATOM 1477 O O . GLY A 1 187 ? -21.259 8.179 8.652 1.00 77.50 187 GLY A O 1
ATOM 1478 N N . SER A 1 188 ? -22.853 7.768 10.182 1.00 81.75 188 SER A N 1
ATOM 1479 C CA . SER A 1 188 ? -21.988 8.009 11.344 1.00 81.75 188 SER A CA 1
ATOM 1480 C C . SER A 1 188 ? -20.863 6.975 11.450 1.00 81.75 188 SER A C 1
ATOM 1482 O O . SER A 1 188 ? -19.713 7.353 11.685 1.00 81.75 188 SER A O 1
ATOM 1484 N N . TYR A 1 189 ? -21.159 5.689 11.236 1.00 85.62 189 TYR A N 1
ATOM 1485 C CA . TYR A 1 189 ? -20.144 4.629 11.257 1.00 85.62 189 TYR A CA 1
ATOM 1486 C C . TYR A 1 189 ? -19.101 4.802 10.146 1.00 85.62 189 TYR A C 1
ATOM 1488 O O . TYR A 1 189 ? -17.899 4.685 10.397 1.00 85.62 189 TYR A O 1
ATOM 1496 N N . TYR A 1 190 ? -19.531 5.141 8.927 1.00 87.88 190 TYR A N 1
ATOM 1497 C CA . TYR A 1 190 ? -18.611 5.395 7.813 1.00 87.88 190 TYR A CA 1
ATOM 1498 C C . TYR A 1 190 ? -17.750 6.630 8.060 1.00 87.88 190 TYR A C 1
ATOM 1500 O O . TYR A 1 190 ? -16.545 6.611 7.800 1.00 87.88 190 TYR A O 1
ATOM 1508 N N . LYS A 1 191 ? -18.341 7.689 8.621 1.00 90.00 191 LYS A N 1
ATOM 1509 C CA . LYS A 1 191 ? -17.625 8.909 9.003 1.00 90.00 191 LYS A CA 1
ATOM 1510 C C . LYS A 1 191 ? -16.549 8.628 10.051 1.00 90.00 191 LYS A C 1
ATOM 1512 O O . LYS A 1 191 ? -15.429 9.126 9.928 1.00 90.00 191 LYS A O 1
ATOM 1517 N N . GLU A 1 192 ? -16.863 7.808 11.050 1.00 93.31 192 GLU A N 1
ATOM 1518 C CA . GLU A 1 192 ? -15.908 7.375 12.069 1.00 93.31 192 GLU A CA 1
ATOM 1519 C C . GLU A 1 192 ? -14.757 6.562 11.455 1.00 93.31 192 GLU A C 1
ATOM 1521 O O . GLU A 1 192 ? -13.587 6.879 11.672 1.00 93.31 192 GLU A O 1
ATOM 1526 N N . ALA A 1 193 ? -15.067 5.550 10.641 1.00 94.56 193 ALA A N 1
ATOM 1527 C CA . ALA A 1 193 ? -14.062 4.715 9.985 1.00 94.56 193 ALA A CA 1
ATOM 1528 C C . ALA A 1 193 ? -13.177 5.517 9.009 1.00 94.56 193 ALA A C 1
ATOM 1530 O O . ALA A 1 193 ? -11.966 5.296 8.939 1.00 94.56 193 ALA A O 1
ATOM 1531 N N . MET A 1 194 ? -13.740 6.507 8.312 1.00 94.44 194 MET A N 1
ATOM 1532 C CA . MET A 1 194 ? -12.978 7.426 7.464 1.00 94.44 194 MET A CA 1
ATOM 1533 C C . MET A 1 194 ? -12.032 8.311 8.285 1.00 94.44 194 MET A C 1
ATOM 1535 O O . MET A 1 194 ? -10.865 8.485 7.924 1.00 94.44 194 MET A O 1
ATOM 1539 N N . ALA A 1 195 ? -12.506 8.849 9.414 1.00 94.69 195 ALA A N 1
ATOM 1540 C CA . ALA A 1 195 ? -11.674 9.609 10.344 1.00 94.69 195 ALA A CA 1
ATOM 1541 C C . ALA A 1 195 ? -10.533 8.749 10.911 1.00 94.69 195 ALA A C 1
ATOM 1543 O O . ALA A 1 195 ? -9.390 9.202 10.963 1.00 94.69 195 ALA A O 1
ATOM 1544 N N . ALA A 1 196 ? -10.823 7.496 11.264 1.00 97.00 196 ALA A N 1
ATOM 1545 C CA . ALA A 1 196 ? -9.842 6.505 11.692 1.00 97.00 196 ALA A CA 1
ATOM 1546 C C . ALA A 1 196 ? -8.780 6.220 10.618 1.00 97.00 196 ALA A C 1
ATOM 1548 O O . ALA A 1 196 ? -7.589 6.190 10.932 1.00 97.00 196 ALA A O 1
ATOM 1549 N N . LEU A 1 197 ? -9.173 6.073 9.349 1.00 97.25 197 LEU A N 1
ATOM 1550 C CA . LEU A 1 197 ? -8.233 5.863 8.245 1.00 97.25 197 LEU A CA 1
ATOM 1551 C C . LEU A 1 197 ? -7.296 7.071 8.068 1.00 97.25 197 LEU A C 1
ATOM 1553 O O . LEU A 1 197 ? -6.076 6.904 7.999 1.00 97.25 197 LEU A O 1
ATOM 1557 N N . LYS A 1 198 ? -7.852 8.293 8.071 1.00 96.19 198 LYS A N 1
ATOM 1558 C CA . LYS A 1 198 ? -7.070 9.544 8.019 1.00 96.19 198 LYS A CA 1
ATOM 1559 C C . LYS A 1 198 ? -6.110 9.655 9.212 1.00 96.19 198 LYS A C 1
ATOM 1561 O O . LYS A 1 198 ? -4.947 10.020 9.035 1.00 96.19 198 LYS A O 1
ATOM 1566 N N . LEU A 1 199 ? -6.570 9.300 10.415 1.00 96.88 199 LEU A N 1
ATOM 1567 C CA . LEU A 1 199 ? -5.755 9.302 11.630 1.00 96.88 199 LEU A CA 1
ATOM 1568 C C . LEU A 1 199 ? -4.600 8.297 11.551 1.00 96.88 199 LEU A C 1
ATOM 1570 O O . LEU A 1 199 ? -3.474 8.642 11.905 1.00 96.88 199 LEU A O 1
ATOM 1574 N N . ALA A 1 200 ? -4.851 7.077 11.067 1.00 98.06 200 ALA A N 1
ATOM 1575 C CA . ALA A 1 200 ? -3.816 6.060 10.888 1.00 98.06 200 ALA A CA 1
ATOM 1576 C C . ALA A 1 200 ? -2.715 6.533 9.927 1.00 98.06 200 ALA A C 1
ATOM 1578 O O . ALA A 1 200 ? -1.530 6.416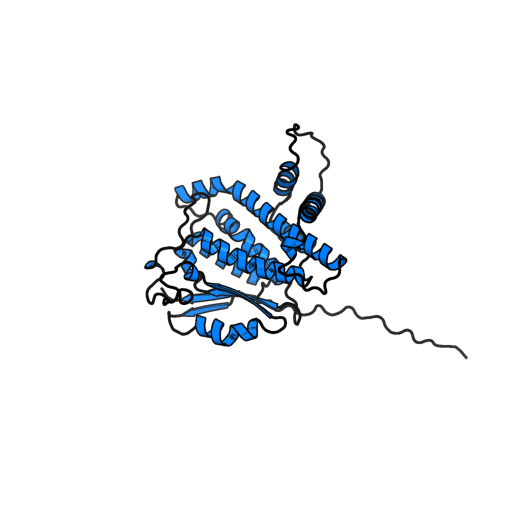 10.253 1.00 98.06 200 ALA A O 1
ATOM 1579 N N . LYS A 1 201 ? -3.096 7.138 8.791 1.00 97.75 201 LYS A N 1
ATOM 1580 C CA . LYS A 1 201 ? -2.143 7.728 7.837 1.00 97.75 201 LYS A CA 1
ATOM 1581 C C . LYS A 1 201 ? -1.284 8.804 8.502 1.00 97.75 201 LYS A C 1
ATOM 1583 O O . LYS A 1 201 ? -0.065 8.808 8.341 1.00 97.75 201 LYS A O 1
ATOM 1588 N N . GLU A 1 202 ? -1.890 9.692 9.292 1.00 96.75 202 GLU A N 1
ATOM 1589 C CA . GLU A 1 202 ? -1.148 10.748 9.994 1.00 96.75 202 GLU A CA 1
ATOM 1590 C C . GLU A 1 202 ? -0.212 10.195 11.078 1.00 96.75 202 GLU A C 1
ATOM 1592 O O . GLU A 1 202 ? 0.917 10.668 11.220 1.00 96.75 202 GLU A O 1
ATOM 1597 N N . VAL A 1 203 ? -0.624 9.154 11.809 1.00 96.94 203 VAL A N 1
ATOM 1598 C CA . VAL A 1 203 ? 0.251 8.464 12.768 1.00 96.94 203 VAL A CA 1
ATOM 1599 C C . VAL A 1 203 ? 1.500 7.919 12.075 1.00 96.94 203 VAL A C 1
ATOM 1601 O O . VAL A 1 203 ? 2.607 8.141 12.572 1.00 96.94 203 VAL A O 1
ATOM 1604 N N . ILE A 1 204 ? 1.348 7.244 10.931 1.00 96.69 204 ILE A N 1
ATOM 1605 C CA . ILE A 1 204 ? 2.489 6.719 10.168 1.00 96.69 204 ILE A CA 1
ATOM 1606 C C . ILE A 1 204 ? 3.371 7.864 9.671 1.00 96.69 204 ILE A C 1
ATOM 1608 O O . ILE A 1 204 ? 4.578 7.817 9.894 1.00 96.69 204 ILE A O 1
ATOM 1612 N N . ARG A 1 205 ? 2.791 8.938 9.122 1.00 95.38 205 ARG A N 1
ATOM 1613 C CA . ARG A 1 205 ? 3.542 10.126 8.676 1.00 95.38 205 ARG A CA 1
ATOM 1614 C C . ARG A 1 205 ? 4.373 10.762 9.788 1.00 95.38 205 ARG A C 1
ATOM 1616 O O . ARG A 1 205 ? 5.515 11.158 9.566 1.00 95.38 205 ARG A O 1
ATOM 1623 N N . ILE A 1 206 ? 3.834 10.873 11.002 1.00 95.81 206 ILE A N 1
ATOM 1624 C CA . ILE A 1 206 ? 4.594 11.377 12.157 1.00 95.81 206 ILE A CA 1
ATOM 1625 C C . ILE A 1 206 ? 5.759 10.439 12.489 1.00 95.81 206 ILE A C 1
ATOM 1627 O O . ILE A 1 206 ? 6.865 10.900 12.770 1.00 95.81 206 ILE A O 1
ATOM 1631 N N . GLN A 1 207 ? 5.532 9.129 12.443 1.00 94.19 207 GLN A N 1
ATOM 1632 C CA . GLN A 1 207 ? 6.582 8.152 12.707 1.00 94.19 207 GLN A CA 1
ATOM 1633 C C . GLN A 1 207 ? 7.657 8.130 11.610 1.00 94.19 207 GLN A C 1
ATOM 1635 O O . GLN A 1 207 ? 8.832 7.948 11.925 1.00 94.19 207 GLN A O 1
ATOM 1640 N N . GLU A 1 208 ? 7.291 8.345 10.345 1.00 92.56 208 GLU A N 1
ATOM 1641 C CA . GLU A 1 208 ? 8.234 8.529 9.235 1.00 92.56 208 GLU A CA 1
ATOM 1642 C C . GLU A 1 208 ? 9.113 9.761 9.462 1.00 92.56 208 GLU A C 1
ATOM 1644 O O . GLU A 1 208 ? 10.335 9.663 9.346 1.00 92.56 208 GLU A O 1
ATOM 1649 N N . LYS A 1 209 ? 8.526 10.877 9.920 1.00 93.69 209 LYS A N 1
ATOM 1650 C CA . LYS A 1 209 ? 9.271 12.097 10.280 1.00 93.69 209 LYS A CA 1
ATOM 1651 C C . LYS A 1 209 ? 10.351 11.847 11.331 1.00 93.69 209 LYS A C 1
ATOM 1653 O O . LYS A 1 209 ? 11.438 12.413 11.259 1.00 93.69 209 LYS A O 1
ATOM 1658 N N . TRP A 1 210 ? 10.095 10.968 12.302 1.00 94.50 210 TRP A N 1
ATOM 1659 C CA . TRP A 1 210 ? 11.098 10.603 13.313 1.00 94.50 210 TRP A CA 1
ATOM 1660 C C . TRP A 1 210 ? 12.309 9.864 12.728 1.00 94.50 210 TRP A C 1
ATOM 1662 O O . TRP A 1 210 ? 13.357 9.808 13.371 1.00 94.50 210 TRP A O 1
ATOM 1672 N N . ARG A 1 211 ? 12.184 9.304 11.519 1.00 94.19 211 ARG A N 1
ATOM 1673 C CA . ARG A 1 211 ? 13.224 8.525 10.838 1.00 94.19 211 ARG A CA 1
ATOM 1674 C C . ARG A 1 211 ? 13.989 9.315 9.773 1.00 94.19 211 ARG A C 1
ATOM 1676 O O . ARG A 1 211 ? 15.039 8.838 9.351 1.00 94.19 211 ARG A O 1
ATOM 1683 N N . GLU A 1 212 ? 13.551 10.520 9.400 1.00 94.38 212 GLU A N 1
ATOM 1684 C CA . GLU A 1 212 ? 14.160 11.342 8.332 1.00 94.38 212 GLU A CA 1
ATOM 1685 C C . GLU A 1 212 ? 15.677 11.512 8.488 1.00 94.38 212 GLU A C 1
ATOM 1687 O O . GLU A 1 212 ? 16.431 11.334 7.537 1.00 94.38 212 GLU A O 1
ATOM 1692 N N . ASN A 1 213 ? 16.154 11.797 9.705 1.00 94.94 213 ASN A N 1
ATOM 1693 C CA . ASN A 1 213 ? 17.587 11.973 9.958 1.00 94.94 213 ASN A CA 1
ATOM 1694 C C . ASN A 1 213 ? 18.395 10.692 9.716 1.00 94.94 213 ASN A C 1
ATOM 1696 O O . ASN A 1 213 ? 19.514 10.765 9.214 1.00 94.94 213 ASN A O 1
ATOM 1700 N N . ALA A 1 214 ? 17.833 9.536 10.074 1.00 95.31 214 ALA A N 1
ATOM 1701 C CA . ALA A 1 214 ? 18.479 8.246 9.866 1.00 95.31 214 ALA A CA 1
ATOM 1702 C C . ALA A 1 214 ? 18.474 7.857 8.382 1.00 95.31 214 ALA A C 1
ATOM 1704 O O . ALA A 1 214 ? 19.459 7.311 7.897 1.00 95.31 214 ALA A O 1
ATOM 1705 N N . VAL A 1 215 ? 17.399 8.177 7.654 1.00 95.00 215 VAL A N 1
ATOM 1706 C CA . VAL A 1 215 ? 17.330 7.988 6.197 1.00 95.00 215 VAL A CA 1
ATOM 1707 C C . VAL A 1 215 ? 18.344 8.878 5.484 1.00 95.00 215 VAL A C 1
ATOM 1709 O O . VAL A 1 215 ? 19.071 8.406 4.618 1.00 95.00 215 VAL A O 1
ATOM 1712 N N . ARG A 1 216 ? 18.475 10.134 5.909 1.00 94.50 216 ARG A N 1
ATOM 1713 C CA . ARG A 1 216 ? 19.472 11.050 5.357 1.00 94.50 216 ARG A CA 1
ATOM 1714 C C . ARG A 1 216 ? 20.906 10.563 5.571 1.00 94.50 216 ARG A C 1
ATOM 1716 O O . ARG A 1 216 ? 21.695 10.560 4.632 1.00 94.50 216 ARG A O 1
ATOM 1723 N N . ASP A 1 217 ? 21.249 10.116 6.781 1.00 94.38 217 ASP A N 1
ATOM 1724 C CA . ASP A 1 217 ? 22.572 9.526 7.052 1.00 94.38 217 ASP A CA 1
ATOM 1725 C C . ASP A 1 217 ? 22.805 8.248 6.225 1.00 94.38 217 ASP A C 1
ATOM 1727 O O . ASP A 1 217 ? 23.893 8.052 5.686 1.00 94.38 217 ASP A O 1
ATOM 1731 N N . LEU A 1 218 ? 21.770 7.418 6.052 1.00 94.06 218 LEU A N 1
ATOM 1732 C CA . LEU A 1 218 ? 21.818 6.219 5.215 1.00 94.06 218 LEU A CA 1
ATOM 1733 C C . LEU A 1 218 ? 22.130 6.552 3.748 1.00 94.06 218 LEU A C 1
ATOM 1735 O O . LEU A 1 218 ? 23.047 5.962 3.173 1.00 94.06 218 LEU A O 1
ATOM 1739 N N . ASN A 1 219 ? 21.390 7.501 3.169 1.00 91.94 219 ASN A N 1
ATOM 1740 C CA . ASN A 1 219 ? 21.541 7.935 1.782 1.00 91.94 219 ASN A CA 1
ATOM 1741 C C . ASN A 1 219 ? 22.931 8.534 1.536 1.00 91.94 219 ASN A C 1
ATOM 1743 O O . ASN A 1 219 ? 23.596 8.165 0.571 1.00 91.94 219 ASN A O 1
ATOM 1747 N N . ASN A 1 220 ? 23.416 9.379 2.452 1.00 91.31 220 ASN A N 1
ATOM 1748 C CA . ASN A 1 220 ? 24.742 9.996 2.352 1.00 91.31 220 ASN A CA 1
ATOM 1749 C C . ASN A 1 220 ? 25.886 8.973 2.382 1.00 91.31 220 ASN A C 1
ATOM 1751 O O . ASN A 1 220 ? 26.925 9.185 1.760 1.00 91.31 220 ASN A O 1
ATOM 1755 N N . ARG A 1 221 ? 25.712 7.866 3.112 1.00 91.75 221 ARG A N 1
ATOM 1756 C CA . ARG A 1 221 ? 26.713 6.794 3.211 1.00 91.75 221 ARG A CA 1
ATOM 1757 C C . ARG A 1 221 ? 26.581 5.732 2.119 1.00 91.75 221 ARG A C 1
ATOM 1759 O O . ARG A 1 221 ? 27.437 4.855 2.050 1.00 91.75 221 ARG A O 1
ATOM 1766 N N . GLY A 1 222 ? 25.511 5.765 1.319 1.00 86.38 222 GLY A N 1
ATOM 1767 C CA . GLY A 1 222 ? 25.180 4.695 0.373 1.00 86.38 222 GLY A CA 1
ATOM 1768 C C . GLY A 1 222 ? 24.901 3.350 1.057 1.00 86.38 222 GLY A C 1
ATOM 1769 O O . GLY A 1 222 ? 25.217 2.298 0.507 1.00 86.38 222 GLY A O 1
ATOM 1770 N N . GLY A 1 223 ? 24.384 3.374 2.291 1.00 88.56 223 GLY A N 1
ATOM 1771 C CA . GLY A 1 223 ? 24.135 2.173 3.090 1.00 88.56 223 GLY A CA 1
ATOM 1772 C C . GLY A 1 223 ? 22.778 1.517 2.815 1.00 88.56 223 GLY A C 1
ATOM 1773 O O . GLY A 1 223 ? 21.933 2.054 2.106 1.00 88.56 223 GLY A O 1
ATOM 1774 N N . PHE A 1 224 ? 22.529 0.371 3.456 1.00 90.25 224 PHE A N 1
ATOM 1775 C CA . PHE A 1 224 ? 21.223 -0.294 3.458 1.00 90.25 224 PHE A CA 1
ATOM 1776 C C . PHE A 1 224 ? 20.707 -0.504 4.885 1.00 90.25 224 PHE A C 1
ATOM 1778 O O . PHE A 1 224 ? 21.447 -0.914 5.778 1.00 90.25 224 PHE A O 1
ATOM 1785 N N . SER A 1 225 ? 19.412 -0.259 5.094 1.00 94.12 225 SER A N 1
ATOM 1786 C CA . SER A 1 225 ? 18.730 -0.539 6.357 1.00 94.12 225 SER A CA 1
ATOM 1787 C C . SER A 1 225 ? 17.348 -1.114 6.095 1.00 94.12 225 SER A C 1
ATOM 1789 O O . SER A 1 225 ? 16.461 -0.430 5.586 1.00 94.12 225 SER A O 1
ATOM 1791 N N . ARG A 1 226 ? 17.146 -2.371 6.502 1.00 94.06 226 ARG A N 1
ATOM 1792 C CA . ARG A 1 226 ? 15.860 -3.063 6.351 1.00 94.06 226 ARG A CA 1
ATOM 1793 C C . ARG A 1 226 ? 14.732 -2.364 7.111 1.00 94.06 226 ARG A C 1
ATOM 1795 O O . ARG A 1 226 ? 13.617 -2.315 6.610 1.00 94.06 226 ARG A O 1
ATOM 1802 N N . SER A 1 227 ? 14.997 -1.835 8.306 1.00 93.69 227 SER A N 1
ATOM 1803 C CA . SER A 1 227 ? 13.968 -1.164 9.110 1.00 93.69 227 SER A CA 1
ATOM 1804 C C . SER A 1 227 ? 13.523 0.153 8.478 1.00 93.69 227 SER A C 1
ATOM 1806 O O . SER A 1 227 ? 12.326 0.415 8.412 1.00 93.69 227 SER A O 1
ATOM 1808 N N . LEU A 1 228 ? 14.465 0.946 7.957 1.00 94.75 228 LEU A N 1
ATOM 1809 C CA . LEU A 1 228 ? 14.154 2.191 7.252 1.00 94.75 228 LEU A CA 1
ATOM 1810 C C . LEU A 1 228 ? 13.453 1.911 5.919 1.00 94.75 228 LEU A C 1
ATOM 1812 O O . LEU A 1 228 ? 12.446 2.554 5.627 1.00 94.75 228 LEU A O 1
ATOM 1816 N N . ALA A 1 229 ? 13.922 0.905 5.173 1.00 94.31 229 ALA A N 1
ATOM 1817 C CA . ALA A 1 229 ? 13.301 0.469 3.926 1.00 94.31 229 ALA A CA 1
ATOM 1818 C C . ALA A 1 229 ? 11.844 0.037 4.142 1.00 94.31 229 ALA A C 1
ATOM 1820 O O . ALA A 1 229 ? 10.939 0.563 3.497 1.00 94.31 229 ALA A O 1
ATOM 1821 N N . ASN A 1 230 ? 11.613 -0.846 5.121 1.00 94.94 230 ASN A N 1
ATOM 1822 C CA . ASN A 1 230 ? 10.269 -1.266 5.502 1.00 94.94 230 ASN A CA 1
ATOM 1823 C C . ASN A 1 230 ? 9.418 -0.068 5.907 1.00 94.94 230 ASN A C 1
ATOM 1825 O O . ASN A 1 230 ? 8.285 0.042 5.466 1.00 94.94 230 ASN A O 1
ATOM 1829 N N . SER A 1 231 ? 9.964 0.865 6.683 1.00 94.44 231 SER A N 1
ATOM 1830 C CA . SER A 1 231 ? 9.155 1.976 7.168 1.00 94.44 231 SER A CA 1
ATOM 1831 C C . SER A 1 231 ? 8.568 2.860 6.066 1.00 94.44 231 SER A C 1
ATOM 1833 O O . SER A 1 231 ? 7.492 3.414 6.244 1.00 94.44 231 SER A O 1
ATOM 1835 N N . ALA A 1 232 ? 9.231 2.944 4.908 1.00 94.44 232 ALA A N 1
ATOM 1836 C CA . ALA A 1 232 ? 8.739 3.712 3.767 1.00 94.44 232 ALA A CA 1
ATOM 1837 C C . ALA A 1 232 ? 7.528 3.066 3.071 1.00 94.44 232 ALA A C 1
ATOM 1839 O O . ALA A 1 232 ? 6.852 3.727 2.288 1.00 94.44 232 ALA A O 1
ATOM 1840 N N . THR A 1 233 ? 7.270 1.781 3.325 1.00 96.50 233 THR A N 1
ATOM 1841 C CA . THR A 1 233 ? 6.174 0.997 2.734 1.00 96.50 233 THR A CA 1
ATOM 1842 C C . THR A 1 233 ? 5.090 0.645 3.759 1.00 96.50 233 THR A C 1
ATOM 1844 O O . THR A 1 233 ? 4.201 -0.152 3.456 1.00 96.50 233 THR A O 1
ATOM 1847 N N . ASP A 1 234 ? 5.140 1.223 4.968 1.00 96.62 234 ASP A N 1
ATOM 1848 C CA . ASP A 1 234 ? 4.209 0.909 6.062 1.00 96.62 234 ASP A CA 1
ATOM 1849 C C . ASP A 1 234 ? 2.758 1.195 5.691 1.00 96.62 234 ASP A C 1
ATOM 1851 O O . ASP A 1 234 ? 1.892 0.352 5.923 1.00 96.62 234 ASP A O 1
ATOM 1855 N N . TRP A 1 235 ? 2.495 2.340 5.061 1.00 97.88 235 TRP A N 1
ATOM 1856 C CA . TRP A 1 235 ? 1.136 2.721 4.699 1.00 97.88 235 TRP A CA 1
ATOM 1857 C C . TRP A 1 235 ? 0.508 1.808 3.626 1.00 97.88 235 TRP A C 1
ATOM 1859 O O . TRP A 1 235 ? -0.543 1.228 3.912 1.00 97.88 235 TRP A O 1
ATOM 1869 N N . PRO A 1 236 ? 1.149 1.547 2.464 1.00 97.50 236 PRO A N 1
ATOM 1870 C CA . PRO A 1 236 ? 0.662 0.540 1.519 1.00 97.50 236 PRO A CA 1
ATOM 1871 C C . PRO A 1 236 ? 0.434 -0.841 2.152 1.00 97.50 236 PRO A C 1
ATOM 1873 O O . PRO A 1 236 ? -0.565 -1.496 1.863 1.00 97.50 236 PRO A O 1
ATOM 1876 N N . CYS A 1 237 ? 1.330 -1.286 3.041 1.00 96.56 237 CYS A N 1
ATOM 1877 C CA . CYS A 1 237 ? 1.205 -2.592 3.693 1.00 96.56 237 CYS A CA 1
ATOM 1878 C C . CYS A 1 237 ? 0.025 -2.657 4.669 1.00 96.56 237 CYS A C 1
ATOM 1880 O O . CYS A 1 237 ? -0.674 -3.669 4.703 1.00 96.56 237 CYS A O 1
ATOM 1882 N N . LEU A 1 238 ? -0.226 -1.582 5.422 1.00 97.06 238 LEU A N 1
ATOM 1883 C CA . LEU A 1 238 ? -1.386 -1.484 6.305 1.00 97.06 238 LEU A CA 1
ATOM 1884 C C . LEU A 1 238 ? -2.691 -1.562 5.500 1.00 97.06 238 LEU A C 1
ATOM 1886 O O . LEU A 1 238 ? -3.590 -2.316 5.870 1.00 97.06 238 LEU A O 1
ATOM 1890 N N . LEU A 1 239 ? -2.786 -0.839 4.378 1.00 97.81 239 LEU A N 1
ATOM 1891 C CA . LEU A 1 239 ? -3.966 -0.868 3.504 1.00 97.81 239 LEU A CA 1
ATOM 1892 C C . LEU A 1 239 ? -4.187 -2.249 2.876 1.00 97.81 239 LEU A C 1
ATOM 1894 O O . LEU A 1 239 ? -5.316 -2.735 2.835 1.00 97.81 239 LEU A O 1
ATOM 1898 N N . LEU A 1 240 ? -3.116 -2.911 2.430 1.00 96.19 240 LEU A N 1
ATOM 1899 C CA . LEU A 1 240 ? -3.187 -4.280 1.919 1.00 96.19 240 LEU A CA 1
ATOM 1900 C C . LEU A 1 240 ? -3.736 -5.248 2.968 1.00 96.19 240 LEU A C 1
ATOM 1902 O O . LEU A 1 240 ? -4.601 -6.063 2.651 1.00 96.19 240 LEU A O 1
ATOM 1906 N N . GLU A 1 241 ? -3.270 -5.168 4.212 1.00 95.06 241 GLU A N 1
ATOM 1907 C CA . GLU A 1 241 ? -3.767 -6.027 5.288 1.00 95.06 241 GLU A CA 1
ATOM 1908 C C . GLU A 1 241 ? -5.237 -5.732 5.616 1.00 95.06 241 GLU A C 1
ATOM 1910 O O . GLU A 1 241 ? -6.033 -6.665 5.719 1.00 95.06 241 GLU A O 1
ATOM 1915 N N . LEU A 1 242 ? -5.634 -4.456 5.672 1.00 95.38 242 LEU A N 1
ATOM 1916 C CA . LEU A 1 242 ? -7.032 -4.061 5.871 1.00 95.38 242 LEU A CA 1
ATOM 1917 C C . LEU A 1 242 ? -7.957 -4.605 4.779 1.00 95.38 242 LEU A C 1
ATOM 1919 O O . LEU A 1 242 ? -8.968 -5.233 5.087 1.00 95.38 242 LEU A O 1
ATOM 1923 N N . LEU A 1 243 ? -7.593 -4.422 3.510 1.00 95.12 243 LEU A N 1
ATOM 1924 C CA . LEU A 1 243 ? -8.356 -4.947 2.377 1.00 95.12 243 LEU A CA 1
ATOM 1925 C C . LEU A 1 243 ? -8.414 -6.481 2.389 1.00 95.12 243 LEU A C 1
ATOM 1927 O O . LEU A 1 243 ? -9.438 -7.068 2.052 1.00 95.12 243 LEU A O 1
ATOM 1931 N N . SER A 1 244 ? -7.335 -7.141 2.812 1.00 92.69 244 SER A N 1
ATOM 1932 C CA . SER A 1 244 ? -7.291 -8.603 2.943 1.00 92.69 244 SER A CA 1
ATOM 1933 C C . SER A 1 244 ? -8.230 -9.109 4.038 1.00 92.69 244 SER A C 1
ATOM 1935 O O . SER A 1 244 ? -8.851 -10.165 3.893 1.00 92.69 244 SER A O 1
ATOM 1937 N N . LEU A 1 245 ? -8.348 -8.359 5.136 1.00 90.69 245 LEU A N 1
ATOM 1938 C CA . LEU A 1 245 ? -9.263 -8.666 6.232 1.00 90.69 245 LEU A CA 1
ATOM 1939 C C . LEU A 1 245 ? -10.719 -8.409 5.868 1.00 90.69 245 LEU A C 1
ATOM 1941 O O . LEU A 1 245 ? -11.568 -9.212 6.243 1.00 90.69 245 LEU A O 1
ATOM 1945 N N . ALA A 1 246 ? -10.971 -7.346 5.108 1.00 91.19 246 ALA A N 1
ATOM 1946 C CA . ALA A 1 246 ? -12.282 -6.996 4.578 1.00 91.19 246 ALA A CA 1
ATOM 1947 C C . ALA A 1 246 ? -12.802 -7.987 3.525 1.00 91.19 246 ALA A C 1
ATOM 1949 O O . ALA A 1 246 ? -13.994 -7.991 3.229 1.00 91.19 246 ALA A O 1
ATOM 1950 N N . ALA A 1 247 ? -11.920 -8.797 2.930 1.00 90.56 247 ALA A N 1
ATOM 1951 C CA . ALA A 1 247 ? -12.287 -9.710 1.860 1.00 90.56 247 ALA A CA 1
ATOM 1952 C C . ALA A 1 247 ? -13.281 -10.785 2.339 1.00 90.56 247 ALA A C 1
ATOM 1954 O O . ALA A 1 247 ? -12.937 -11.643 3.156 1.00 90.56 247 ALA A O 1
ATOM 1955 N N . GLU A 1 248 ? -14.479 -10.786 1.758 1.00 84.06 248 GLU A N 1
ATOM 1956 C CA . GLU A 1 248 ? -15.557 -11.740 2.018 1.00 84.06 248 GLU A CA 1
ATOM 1957 C C . GLU A 1 248 ? -16.135 -12.237 0.685 1.00 84.06 248 GLU A C 1
ATOM 1959 O O . GLU A 1 248 ? -16.449 -11.445 -0.212 1.00 84.06 248 GLU A O 1
ATOM 1964 N N . MET A 1 249 ? -16.257 -13.562 0.533 1.00 76.75 249 MET A N 1
ATOM 1965 C CA . MET A 1 249 ? -16.874 -14.158 -0.657 1.00 76.75 249 MET A CA 1
ATOM 1966 C C . MET A 1 249 ? -18.282 -13.610 -0.889 1.00 76.75 249 MET A C 1
ATOM 1968 O O . MET A 1 249 ? -19.026 -13.347 0.049 1.00 76.75 249 MET A O 1
ATOM 1972 N N . ASP A 1 250 ? -18.622 -13.446 -2.166 1.00 81.12 250 ASP A N 1
ATOM 1973 C CA . ASP A 1 250 ? -19.909 -12.925 -2.643 1.00 81.12 250 ASP A CA 1
ATOM 1974 C C . ASP A 1 250 ? -20.297 -11.518 -2.152 1.00 81.12 250 ASP A C 1
ATOM 1976 O O . ASP A 1 250 ? -21.378 -11.038 -2.488 1.00 81.12 250 ASP A O 1
ATOM 1980 N N . TYR A 1 251 ? -19.399 -10.818 -1.445 1.00 85.94 251 TYR A N 1
ATOM 1981 C CA . TYR A 1 251 ? -19.644 -9.469 -0.936 1.00 85.94 251 TYR A CA 1
ATOM 1982 C C . TYR A 1 251 ? -18.563 -8.462 -1.344 1.00 85.94 251 TYR A C 1
ATOM 1984 O O . TYR A 1 251 ? -18.843 -7.510 -2.071 1.00 85.94 251 TYR A O 1
ATOM 1992 N N . PHE A 1 252 ? -17.312 -8.693 -0.940 1.00 90.38 252 PHE A N 1
ATOM 1993 C CA . PHE A 1 252 ? -16.193 -7.800 -1.230 1.00 90.38 252 PHE A CA 1
ATOM 1994 C C . PHE A 1 252 ? -14.929 -8.609 -1.511 1.00 90.38 252 PHE A C 1
ATOM 1996 O O . PHE A 1 252 ? -14.341 -9.213 -0.620 1.00 90.38 252 PHE A O 1
ATOM 2003 N N . GLN A 1 253 ? -14.495 -8.634 -2.769 1.00 92.06 253 GLN A N 1
ATOM 2004 C CA . GLN A 1 253 ? -13.374 -9.450 -3.233 1.00 92.06 253 GLN A CA 1
ATOM 2005 C C . GLN A 1 253 ? -12.310 -8.571 -3.906 1.00 92.06 253 GLN A C 1
ATOM 2007 O O . GLN A 1 253 ? -12.278 -8.463 -5.146 1.00 92.06 253 GLN A O 1
ATOM 2012 N N . PRO A 1 254 ? -11.455 -7.910 -3.101 1.00 94.56 254 PRO A N 1
ATOM 2013 C CA . PRO A 1 254 ? -10.420 -7.027 -3.605 1.00 94.56 254 PRO A CA 1
ATOM 2014 C C . PRO A 1 254 ? -9.270 -7.801 -4.230 1.00 94.56 254 PRO A C 1
ATOM 2016 O O . PRO A 1 254 ? -8.901 -8.879 -3.775 1.00 94.56 254 PRO A O 1
ATOM 2019 N N . LYS A 1 255 ? -8.680 -7.217 -5.268 1.00 94.81 255 LYS A N 1
ATOM 2020 C CA . LYS A 1 255 ? -7.402 -7.636 -5.842 1.00 94.81 255 LYS A CA 1
ATOM 2021 C C . LYS A 1 255 ? -6.618 -6.410 -6.296 1.00 94.81 255 LYS A C 1
ATOM 2023 O O . LYS A 1 255 ? -7.221 -5.389 -6.629 1.00 94.81 255 LYS A O 1
ATOM 2028 N N . LEU A 1 256 ? -5.298 -6.512 -6.302 1.00 96.88 256 LEU A N 1
ATOM 2029 C CA . LEU A 1 256 ? -4.403 -5.447 -6.737 1.00 96.88 256 LEU A CA 1
ATOM 2030 C C . LEU A 1 256 ? -3.579 -5.929 -7.924 1.00 96.88 256 LEU A C 1
ATOM 2032 O O . LEU A 1 256 ? -2.955 -6.982 -7.861 1.00 96.88 256 LEU A O 1
ATOM 2036 N N . VAL A 1 257 ? -3.536 -5.134 -8.981 1.00 97.25 257 VAL A N 1
ATOM 2037 C CA . VAL A 1 257 ? -2.620 -5.304 -10.102 1.00 97.25 257 VAL A CA 1
ATOM 2038 C C . VAL A 1 257 ? -1.640 -4.140 -10.080 1.00 97.25 257 VAL A C 1
ATOM 2040 O O . VAL A 1 257 ? -2.054 -2.984 -10.150 1.00 97.25 257 VAL A O 1
ATOM 2043 N N . ILE A 1 258 ? -0.348 -4.449 -10.004 1.00 97.44 258 ILE A N 1
ATOM 2044 C CA . ILE A 1 258 ? 0.734 -3.479 -10.162 1.00 97.44 258 ILE A CA 1
ATOM 2045 C C . ILE A 1 258 ? 1.450 -3.795 -11.472 1.00 97.44 258 ILE A C 1
ATOM 2047 O O . ILE A 1 258 ? 2.132 -4.817 -11.589 1.00 97.44 258 ILE A O 1
ATOM 2051 N N . ASN A 1 259 ? 1.261 -2.933 -12.464 1.00 95.06 259 ASN A N 1
ATOM 2052 C CA . ASN A 1 259 ? 1.916 -3.006 -13.757 1.00 95.06 259 ASN A CA 1
ATOM 2053 C C . ASN A 1 259 ? 3.236 -2.229 -13.749 1.00 95.06 259 ASN A C 1
ATOM 2055 O O . ASN A 1 259 ? 3.344 -1.170 -13.127 1.00 95.06 259 ASN A O 1
ATOM 2059 N N . ASN A 1 260 ? 4.224 -2.768 -14.466 1.00 93.44 260 ASN A N 1
ATOM 2060 C CA . ASN A 1 260 ? 5.556 -2.188 -14.624 1.00 93.44 260 ASN A CA 1
ATOM 2061 C C . ASN A 1 260 ? 6.254 -1.910 -13.277 1.00 93.44 260 ASN A C 1
ATOM 2063 O O . ASN A 1 260 ? 6.824 -0.841 -13.058 1.00 93.44 260 ASN A O 1
ATOM 2067 N N . ILE A 1 261 ? 6.209 -2.884 -12.355 1.00 93.38 261 ILE A N 1
ATOM 2068 C CA . ILE A 1 261 ? 6.784 -2.772 -10.999 1.00 93.38 261 ILE A CA 1
ATOM 2069 C C . ILE A 1 261 ? 8.259 -2.340 -11.021 1.00 93.38 261 ILE A C 1
ATOM 2071 O O . ILE A 1 261 ? 8.691 -1.546 -10.188 1.00 93.38 261 ILE A O 1
ATOM 2075 N N . GLU A 1 262 ? 9.019 -2.801 -12.014 1.00 91.56 262 GLU A N 1
ATOM 2076 C CA . GLU A 1 262 ? 10.436 -2.501 -12.202 1.00 91.56 262 GLU A CA 1
ATOM 2077 C C . GLU A 1 262 ? 10.747 -1.011 -12.410 1.00 91.56 262 GLU A C 1
ATOM 2079 O O . GLU A 1 262 ? 11.879 -0.598 -12.162 1.00 91.56 262 GLU A O 1
ATOM 2084 N N . VAL A 1 263 ? 9.762 -0.191 -12.794 1.00 93.12 263 VAL A N 1
ATOM 2085 C CA . VAL A 1 263 ? 9.926 1.263 -12.937 1.00 93.12 263 VAL A CA 1
ATOM 2086 C C . VAL A 1 263 ? 10.352 1.904 -11.612 1.00 93.12 263 VAL A C 1
ATOM 2088 O O . VAL A 1 263 ? 11.177 2.819 -11.614 1.00 93.12 263 VAL A O 1
ATOM 2091 N N . LEU A 1 264 ? 9.899 1.370 -10.467 1.00 94.31 264 LEU A N 1
ATOM 2092 C CA . LEU A 1 264 ? 10.326 1.846 -9.145 1.00 94.31 264 LEU A CA 1
ATOM 2093 C C . LEU A 1 264 ? 11.845 1.745 -8.941 1.00 94.31 264 LEU A C 1
ATOM 2095 O O . LEU A 1 264 ? 12.409 2.584 -8.243 1.00 94.31 264 LEU A O 1
ATOM 2099 N N . LYS A 1 265 ? 12.528 0.764 -9.554 1.00 92.38 265 LYS A N 1
ATOM 2100 C CA . LYS A 1 265 ? 13.987 0.598 -9.398 1.00 92.38 265 LYS A CA 1
ATOM 2101 C C . LYS A 1 265 ? 14.768 1.807 -9.899 1.00 92.38 265 LYS A C 1
ATOM 2103 O O . LYS A 1 265 ? 15.819 2.116 -9.345 1.00 92.38 265 LYS A O 1
ATOM 2108 N N . ASN A 1 266 ? 14.238 2.474 -10.922 1.00 91.38 266 ASN A N 1
ATOM 2109 C CA . ASN A 1 266 ? 14.862 3.620 -11.576 1.00 91.38 266 ASN A CA 1
ATOM 2110 C C . ASN A 1 266 ? 14.293 4.956 -11.081 1.00 91.38 266 ASN A C 1
ATOM 2112 O O . ASN A 1 266 ? 14.682 6.005 -11.586 1.00 91.38 266 ASN A O 1
ATOM 2116 N N . ALA A 1 267 ? 13.366 4.937 -10.120 1.00 93.56 267 ALA A N 1
ATOM 2117 C CA . ALA A 1 267 ? 12.734 6.150 -9.633 1.00 93.56 267 ALA A CA 1
ATOM 2118 C C . ALA A 1 267 ? 13.722 7.020 -8.846 1.00 93.56 267 ALA A C 1
ATOM 2120 O O . ALA A 1 267 ? 14.443 6.540 -7.963 1.00 93.56 267 ALA A O 1
ATOM 2121 N N . VAL A 1 268 ? 13.722 8.318 -9.143 1.00 93.44 268 VAL A N 1
ATOM 2122 C CA . VAL A 1 268 ? 14.569 9.301 -8.463 1.00 93.44 268 VAL A CA 1
ATOM 2123 C C . VAL A 1 268 ? 13.862 9.871 -7.243 1.00 93.44 268 VAL A C 1
ATOM 2125 O O . VAL A 1 268 ? 12.659 10.144 -7.263 1.00 93.44 268 VAL A O 1
ATOM 2128 N N . SER A 1 269 ? 14.629 10.063 -6.174 1.00 88.94 269 SER A N 1
ATOM 2129 C CA . SER A 1 269 ? 14.186 10.838 -5.023 1.00 88.94 269 SER A CA 1
ATOM 2130 C C . SER A 1 269 ? 14.785 12.240 -5.085 1.00 88.94 269 SER A C 1
ATOM 2132 O O . SER A 1 269 ? 15.994 12.389 -5.243 1.00 88.94 269 SER A O 1
ATOM 2134 N N . GLU A 1 270 ? 13.935 13.259 -4.956 1.00 85.56 270 GLU A N 1
ATOM 2135 C CA . GLU A 1 270 ? 14.352 14.662 -4.822 1.00 85.56 270 GLU A CA 1
ATOM 2136 C C . GLU A 1 270 ? 14.597 15.050 -3.351 1.00 85.56 270 GLU A C 1
ATOM 2138 O O . GLU A 1 270 ? 15.151 16.113 -3.080 1.00 85.56 270 GLU A O 1
ATOM 2143 N N . ASP A 1 271 ? 14.195 14.193 -2.404 1.00 83.00 271 ASP A N 1
ATOM 2144 C CA . ASP A 1 271 ? 14.276 14.430 -0.961 1.00 83.00 271 ASP A CA 1
ATOM 2145 C C . ASP A 1 271 ? 15.222 13.418 -0.301 1.00 83.00 271 ASP A C 1
ATOM 2147 O O . ASP A 1 271 ? 14.934 12.216 -0.243 1.00 83.00 271 ASP A O 1
ATOM 2151 N N . ASP A 1 272 ? 16.329 13.917 0.260 1.00 85.00 272 ASP A N 1
ATOM 2152 C CA . ASP A 1 272 ? 17.344 13.115 0.953 1.00 85.00 272 ASP A CA 1
ATOM 2153 C C . ASP A 1 272 ? 16.815 12.424 2.221 1.00 85.00 272 ASP A C 1
ATOM 2155 O O . ASP A 1 272 ? 17.480 11.544 2.773 1.00 85.00 272 ASP A O 1
ATOM 2159 N N . ARG A 1 273 ? 15.599 12.766 2.657 1.00 87.44 273 ARG A N 1
ATOM 2160 C CA . ARG A 1 273 ? 14.895 12.171 3.800 1.00 87.44 273 ARG A CA 1
ATOM 2161 C C . ARG A 1 273 ? 14.064 10.944 3.445 1.00 87.44 273 ARG A C 1
ATOM 2163 O O . ARG A 1 273 ? 13.484 10.325 4.339 1.00 87.44 273 ARG A O 1
ATOM 2170 N N . THR A 1 274 ? 14.011 10.571 2.170 1.00 89.94 274 THR A N 1
ATOM 2171 C CA . THR A 1 274 ? 13.321 9.367 1.693 1.00 89.94 274 THR A CA 1
ATOM 2172 C C . THR A 1 274 ? 14.318 8.372 1.106 1.00 89.94 274 THR A C 1
ATOM 2174 O O . THR A 1 274 ? 15.366 8.748 0.588 1.00 89.94 274 THR A O 1
ATOM 2177 N N . ILE A 1 275 ? 14.029 7.077 1.232 1.00 93.81 275 ILE A N 1
ATOM 2178 C CA . ILE A 1 275 ? 14.890 6.029 0.668 1.00 93.81 275 ILE A CA 1
ATOM 2179 C C . ILE A 1 275 ? 14.889 6.095 -0.867 1.00 93.81 275 ILE A C 1
ATOM 2181 O O . ILE A 1 275 ? 13.936 6.587 -1.470 1.00 93.81 275 ILE A O 1
ATOM 2185 N N . CYS A 1 276 ? 15.926 5.559 -1.510 1.00 92.94 276 CYS A N 1
ATOM 2186 C CA . CYS A 1 276 ? 15.978 5.489 -2.969 1.00 92.94 276 CYS A CA 1
ATOM 2187 C C . CYS A 1 276 ? 14.930 4.522 -3.559 1.00 92.94 276 CYS A C 1
ATOM 2189 O O . CYS A 1 276 ? 14.441 3.608 -2.884 1.00 92.94 276 CYS A O 1
ATOM 2191 N N . GLY A 1 277 ? 14.605 4.708 -4.845 1.00 94.06 277 GLY A N 1
ATOM 2192 C CA . GLY A 1 277 ? 13.575 3.931 -5.542 1.00 94.06 277 GLY A CA 1
ATOM 2193 C C . GLY A 1 277 ? 13.826 2.422 -5.538 1.00 94.06 277 GLY A C 1
ATOM 2194 O O . GLY A 1 277 ? 12.910 1.650 -5.261 1.00 94.06 277 GLY A O 1
ATOM 2195 N N . SER A 1 278 ? 15.074 1.986 -5.728 1.00 93.44 278 SER A N 1
ATOM 2196 C CA . SER A 1 278 ? 15.450 0.566 -5.666 1.00 93.44 278 SER A CA 1
ATOM 2197 C C . SER A 1 278 ? 15.205 -0.060 -4.290 1.00 93.44 278 SER A C 1
ATOM 2199 O O . SER A 1 278 ? 14.633 -1.145 -4.201 1.00 93.44 278 SER A O 1
ATOM 2201 N N . MET A 1 279 ? 15.542 0.643 -3.204 1.00 95.19 279 MET A N 1
ATOM 2202 C CA . MET A 1 279 ? 15.238 0.175 -1.849 1.00 95.19 279 MET A CA 1
ATOM 2203 C C . MET A 1 279 ? 13.731 0.110 -1.583 1.00 95.19 279 MET A C 1
ATOM 2205 O O . MET A 1 279 ? 13.267 -0.832 -0.938 1.00 95.19 279 MET A O 1
ATOM 2209 N N . TYR A 1 280 ? 12.969 1.095 -2.069 1.00 96.19 280 TYR A N 1
ATOM 2210 C CA . TYR A 1 280 ? 11.510 1.091 -1.956 1.00 96.19 280 TYR A CA 1
ATOM 2211 C C . TYR A 1 280 ? 10.896 -0.085 -2.725 1.00 96.19 280 TYR A C 1
ATOM 2213 O O . TYR A 1 280 ? 10.087 -0.819 -2.163 1.00 96.19 280 TYR A O 1
ATOM 2221 N N . HIS A 1 281 ? 11.326 -0.299 -3.971 1.00 96.06 281 HIS A N 1
ATOM 2222 C CA . HIS A 1 281 ? 10.926 -1.421 -4.820 1.00 96.06 281 HIS A CA 1
ATOM 2223 C C . HIS A 1 281 ? 11.120 -2.765 -4.109 1.00 96.06 281 HIS A C 1
ATOM 2225 O O . HIS A 1 281 ? 10.169 -3.534 -3.948 1.00 96.06 281 HIS A O 1
ATOM 2231 N N . ASP A 1 282 ? 12.343 -3.035 -3.646 1.00 95.56 282 ASP A N 1
ATOM 2232 C CA . ASP A 1 282 ? 12.683 -4.321 -3.038 1.00 95.56 282 ASP A CA 1
ATOM 2233 C C . ASP A 1 282 ? 11.936 -4.526 -1.716 1.00 95.56 282 ASP A C 1
ATOM 2235 O O . ASP A 1 282 ? 11.433 -5.619 -1.442 1.00 95.56 282 ASP A O 1
ATOM 2239 N N . SER A 1 283 ? 11.801 -3.463 -0.913 1.00 96.69 283 SER A N 1
ATOM 2240 C CA . SER A 1 283 ? 11.026 -3.509 0.327 1.00 96.69 283 SER A CA 1
ATOM 2241 C C . SER A 1 283 ? 9.548 -3.788 0.064 1.00 96.69 283 SER A C 1
ATOM 2243 O O . SER A 1 283 ? 8.971 -4.648 0.732 1.00 96.69 283 SER A O 1
ATOM 2245 N N . LEU A 1 284 ? 8.941 -3.120 -0.921 1.00 97.06 284 LEU A N 1
ATOM 2246 C CA . LEU A 1 284 ? 7.532 -3.293 -1.259 1.00 97.06 284 LEU A CA 1
ATOM 2247 C C . LEU A 1 284 ? 7.244 -4.736 -1.688 1.00 97.06 284 LEU A C 1
ATOM 2249 O O . LEU A 1 284 ? 6.355 -5.372 -1.122 1.00 97.06 284 LEU A O 1
ATOM 2253 N N . ILE A 1 285 ? 8.027 -5.281 -2.626 1.00 95.88 285 ILE A N 1
ATOM 2254 C CA . ILE A 1 285 ? 7.868 -6.670 -3.083 1.00 95.88 285 ILE A CA 1
ATOM 2255 C C . ILE A 1 285 ? 8.033 -7.638 -1.914 1.00 95.88 285 ILE A C 1
ATOM 2257 O O . ILE A 1 285 ? 7.184 -8.507 -1.702 1.00 95.88 285 ILE A O 1
ATOM 2261 N N . TRP A 1 286 ? 9.102 -7.478 -1.128 1.00 95.25 286 TRP A N 1
ATOM 2262 C CA . TRP A 1 286 ? 9.373 -8.370 -0.007 1.00 95.25 286 TRP A CA 1
ATOM 2263 C C . TRP A 1 286 ? 8.238 -8.360 1.018 1.00 95.25 286 TRP A C 1
ATOM 2265 O O . TRP A 1 286 ? 7.843 -9.412 1.523 1.00 95.25 286 TRP A O 1
ATOM 2275 N N . ARG A 1 287 ? 7.677 -7.185 1.315 1.00 95.12 287 ARG A N 1
ATOM 2276 C CA . ARG A 1 287 ? 6.571 -7.067 2.265 1.00 95.12 287 ARG A CA 1
ATOM 2277 C C . ARG A 1 287 ? 5.255 -7.598 1.719 1.00 95.12 287 ARG A C 1
ATOM 2279 O O . ARG A 1 287 ? 4.543 -8.245 2.478 1.00 95.12 287 ARG A O 1
ATOM 2286 N N . ILE A 1 288 ? 4.956 -7.415 0.432 1.00 95.31 288 ILE A N 1
ATOM 2287 C CA . ILE A 1 288 ? 3.785 -8.036 -0.209 1.00 95.31 288 ILE A CA 1
ATOM 2288 C C . ILE A 1 288 ? 3.878 -9.564 -0.113 1.00 95.31 288 ILE A C 1
ATOM 2290 O O . ILE A 1 288 ? 2.916 -10.214 0.294 1.00 95.31 288 ILE A O 1
ATOM 2294 N N . ILE A 1 289 ? 5.046 -10.140 -0.421 1.00 93.31 289 ILE A N 1
ATOM 2295 C CA . ILE A 1 289 ? 5.282 -11.586 -0.297 1.00 93.31 289 ILE A CA 1
ATOM 2296 C C . ILE A 1 289 ? 5.132 -12.034 1.161 1.00 93.31 289 ILE A C 1
ATOM 2298 O O . ILE A 1 289 ? 4.458 -13.028 1.429 1.00 93.31 289 ILE A O 1
ATOM 2302 N N . ALA A 1 290 ? 5.720 -11.299 2.109 1.00 92.00 290 ALA A N 1
ATOM 2303 C CA . ALA A 1 2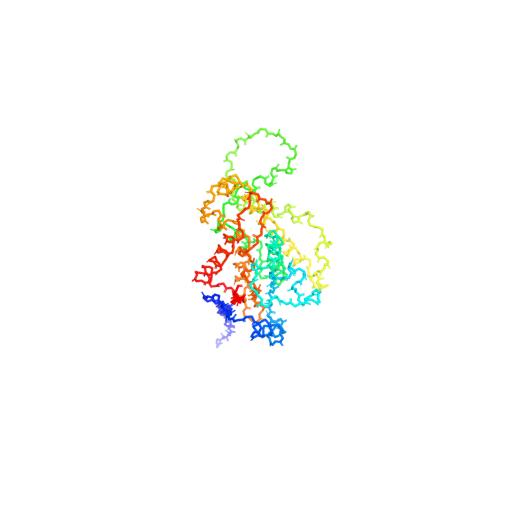90 ? 5.629 -11.620 3.530 1.00 92.00 290 ALA A CA 1
ATOM 2304 C C . ALA A 1 290 ? 4.184 -11.558 4.054 1.00 92.00 290 ALA A C 1
ATOM 2306 O O . ALA A 1 290 ? 3.794 -12.420 4.840 1.00 92.00 290 ALA A O 1
ATOM 2307 N N . LEU A 1 291 ? 3.383 -10.583 3.612 1.00 90.62 291 LEU A N 1
ATOM 2308 C CA . LEU A 1 291 ? 1.955 -10.505 3.930 1.00 90.62 291 LEU A CA 1
ATOM 2309 C C . LEU A 1 291 ? 1.188 -11.690 3.331 1.00 90.62 291 LEU A C 1
ATOM 2311 O O . LEU A 1 291 ? 0.384 -12.306 4.025 1.00 90.62 291 LEU A O 1
ATOM 2315 N N . GLY A 1 292 ? 1.469 -12.066 2.081 1.00 88.00 292 GLY A N 1
ATOM 2316 C CA . GLY A 1 292 ? 0.879 -13.251 1.449 1.00 88.00 292 GLY A CA 1
ATOM 2317 C C . GLY A 1 292 ? 1.163 -14.530 2.234 1.00 88.00 292 GLY A C 1
ATOM 2318 O O . GLY A 1 292 ? 0.239 -15.255 2.603 1.00 88.00 292 GLY A O 1
ATOM 2319 N N . ALA A 1 293 ? 2.437 -14.766 2.549 1.00 86.94 293 ALA A N 1
ATOM 2320 C CA . ALA A 1 293 ? 2.883 -15.996 3.191 1.00 86.94 293 ALA A CA 1
ATOM 2321 C C . ALA A 1 293 ? 2.399 -16.128 4.644 1.00 86.94 293 ALA A C 1
ATOM 2323 O O . ALA A 1 293 ? 2.047 -17.230 5.066 1.00 86.94 293 ALA A O 1
ATOM 2324 N N . ASN A 1 294 ? 2.382 -15.027 5.405 1.00 84.69 294 ASN A N 1
ATOM 2325 C CA . ASN A 1 294 ? 2.085 -15.064 6.840 1.00 84.69 294 ASN A CA 1
ATOM 2326 C C . ASN A 1 294 ? 0.615 -14.767 7.164 1.00 84.69 294 ASN A C 1
ATOM 2328 O O . ASN A 1 294 ? 0.057 -15.383 8.066 1.00 84.69 294 ASN A O 1
ATOM 2332 N N . GLU A 1 295 ? -0.022 -13.851 6.430 1.00 80.62 295 GLU A N 1
ATOM 2333 C CA . GLU A 1 295 ? -1.362 -13.331 6.752 1.00 80.62 295 GLU A CA 1
ATOM 2334 C C . GLU A 1 295 ? -2.431 -13.750 5.728 1.00 80.62 295 GLU A C 1
ATOM 2336 O O . GLU A 1 295 ? -3.626 -13.573 5.972 1.00 80.62 295 GLU A O 1
ATOM 2341 N N . ARG A 1 296 ? -2.010 -14.341 4.595 1.00 77.94 296 ARG A N 1
ATOM 2342 C CA . ARG A 1 296 ? -2.841 -14.637 3.416 1.00 77.94 296 ARG A CA 1
ATOM 2343 C C . ARG A 1 296 ? -3.513 -13.366 2.899 1.00 77.94 296 ARG A C 1
ATOM 2345 O O . ARG A 1 296 ? -4.695 -13.122 3.138 1.00 77.94 296 ARG A O 1
ATOM 2352 N N . CYS A 1 297 ? -2.743 -12.534 2.210 1.00 84.56 297 CYS A N 1
ATOM 2353 C CA . CYS A 1 297 ? -3.254 -11.281 1.674 1.00 84.56 297 CYS A CA 1
ATOM 2354 C C . CYS A 1 297 ? -4.204 -11.486 0.477 1.00 84.56 297 CYS A C 1
ATOM 2356 O O . CYS A 1 297 ? -4.329 -12.576 -0.096 1.00 84.56 297 CYS A O 1
ATOM 2358 N N . LEU A 1 298 ? -4.913 -10.415 0.121 1.00 91.94 298 LEU A N 1
ATOM 2359 C CA . LEU A 1 298 ? -5.706 -10.319 -1.099 1.00 91.94 298 LEU A CA 1
ATOM 2360 C C . LEU A 1 298 ? -4.846 -10.648 -2.336 1.00 91.94 298 LEU A C 1
ATOM 2362 O O . LEU A 1 298 ? -3.635 -10.428 -2.308 1.00 91.94 298 LEU A O 1
ATOM 2366 N N . PRO A 1 299 ? -5.434 -11.137 -3.441 1.00 93.31 299 PRO A N 1
ATOM 2367 C CA . PRO A 1 299 ? -4.690 -11.399 -4.669 1.00 93.31 299 PRO A CA 1
ATOM 2368 C C . PRO A 1 299 ? -3.925 -10.172 -5.181 1.00 93.31 299 PRO A C 1
ATOM 2370 O O . PRO A 1 299 ? -4.532 -9.205 -5.641 1.00 93.31 299 PRO A O 1
ATOM 2373 N N . VAL A 1 300 ? -2.590 -10.227 -5.134 1.00 95.38 300 VAL A N 1
ATOM 2374 C CA . VAL A 1 300 ? -1.706 -9.213 -5.727 1.00 95.38 300 VAL A CA 1
ATOM 2375 C C . VAL A 1 300 ? -1.029 -9.789 -6.967 1.00 95.38 300 VAL A C 1
ATOM 2377 O O . VAL A 1 300 ? -0.394 -10.842 -6.898 1.00 95.38 300 VAL A O 1
ATOM 2380 N N . LEU A 1 301 ? -1.169 -9.098 -8.096 1.00 95.44 301 LEU A N 1
ATOM 2381 C CA . LEU A 1 301 ? -0.549 -9.426 -9.372 1.00 95.44 301 LEU A CA 1
ATOM 2382 C C . LEU A 1 301 ? 0.536 -8.399 -9.680 1.00 95.44 301 LEU A C 1
ATOM 2384 O O . LEU A 1 301 ? 0.240 -7.218 -9.848 1.00 95.44 301 LEU A O 1
ATOM 2388 N N . LEU A 1 302 ? 1.780 -8.855 -9.784 1.00 95.62 302 LEU A N 1
ATOM 2389 C CA . LEU A 1 302 ? 2.910 -8.040 -10.214 1.00 95.62 302 LEU A CA 1
ATOM 2390 C C . LEU A 1 302 ? 3.201 -8.359 -11.679 1.00 95.62 302 LEU A C 1
ATOM 2392 O O . LEU A 1 302 ? 3.597 -9.479 -12.005 1.00 95.62 302 LEU A O 1
ATOM 2396 N N . ILE A 1 303 ? 2.994 -7.391 -12.565 1.00 93.75 303 ILE A N 1
ATOM 2397 C CA . ILE A 1 303 ? 3.352 -7.526 -13.977 1.00 93.75 303 ILE A CA 1
ATOM 2398 C C . ILE A 1 303 ? 4.716 -6.885 -14.167 1.00 93.75 303 ILE A C 1
ATOM 2400 O O . ILE A 1 303 ? 4.926 -5.727 -13.803 1.00 93.75 303 ILE A O 1
ATOM 2404 N N . THR A 1 304 ? 5.632 -7.649 -14.747 1.00 90.50 304 THR A N 1
ATOM 2405 C CA . THR A 1 304 ? 6.999 -7.197 -14.981 1.00 90.50 304 THR A CA 1
ATOM 2406 C C . THR A 1 304 ? 7.477 -7.611 -16.361 1.00 90.50 304 THR A C 1
ATOM 2408 O O . THR A 1 304 ? 7.114 -8.677 -16.870 1.00 90.50 304 THR A O 1
ATOM 2411 N N . SER A 1 305 ? 8.273 -6.760 -16.997 1.00 83.75 305 SER A N 1
ATOM 2412 C CA . SER A 1 305 ? 8.873 -7.058 -18.294 1.00 83.75 305 SER A CA 1
ATOM 2413 C C . SER A 1 305 ? 10.382 -7.246 -18.199 1.00 83.75 305 SER A C 1
ATOM 2415 O O . SER A 1 305 ? 11.036 -6.616 -17.375 1.00 83.75 305 SER A O 1
ATOM 2417 N N . ASP A 1 306 ? 10.935 -8.092 -19.071 1.00 66.44 306 ASP A N 1
ATOM 2418 C CA . ASP A 1 306 ? 12.383 -8.148 -19.292 1.00 66.44 306 ASP A CA 1
ATOM 2419 C C . ASP A 1 306 ? 12.900 -6.770 -19.747 1.00 66.44 306 ASP A C 1
ATOM 2421 O O . ASP A 1 306 ? 12.360 -6.176 -20.692 1.00 66.44 306 ASP A O 1
ATOM 2425 N N . GLY A 1 307 ? 13.942 -6.267 -19.075 1.00 55.47 307 GLY A N 1
ATOM 2426 C CA . GLY A 1 307 ? 14.669 -5.042 -19.442 1.00 55.47 307 GLY A CA 1
ATOM 2427 C C . GLY A 1 307 ? 14.581 -3.902 -18.443 1.00 55.47 307 GLY A C 1
ATOM 2428 O O . GLY A 1 307 ? 13.516 -3.252 -18.372 1.00 55.47 307 GLY A O 1
#

Organism: Sesamum radiatum (NCBI:txid300843)

Foldseek 3Di:
DDDDDDDDDDDDPDDAFDFQFFLFAAEAEEAPPPCPVVCCPVPPVVVQPPFQHDEQEFELCVQQLQADVVNVHHHDNDDLLPGDAAALVVSVCRLLVSLVVLLLVLLLLVLFFLVNLVVLLVVVDDLQVVLVCQVVVPVPDPDPPDPPPPPCDPVNSSVVQLVVQLVPDDVVVVVVPDDPPDDPVSVSRSSSRVSSLVSSVSSLVVVLVVCLVVLLVCLVVVHDDLVQLLSLCVSSLSSQLRLQSSGGPSHHAYEYEYHALVSLCRHDYPRSSHHHSNSNSVSNNVSSSVCSNPVRTHHYYYYHHDD

Sequence (307 aa):
MAHHSKTPAGNSPQQPRAAPRVPQPLILHGPRGVGKTTLILERLFERWNTGPHITGYVDFAESIEDYHPKHGQSYPWTSWTTCPPPKLVTLKDQLENCLESMTQRAIMLGTISSHQIFTILTKWHSPTTALSQILNKDSGSRMPVRTKKNRVSTSNLWDSAVFKLSSGLCEQELDWVLDKSITVEEGSYYKEAMAALKLAKEVIRIQEKWRENAVRDLNNRGGFSRSLANSATDWPCLLLELLSLAAEMDYFQPKLVINNIEVLKNAVSEDDRTICGSMYHDSLIWRIIALGANERCLPVLLITSDG